Protein AF-A0A180FCS7-F1 (afdb_monomer)

pLDDT: mean 90.79, std 8.89, range [53.56, 98.0]

Radius of gyration: 24.2 Å; Cα contacts (8 Å, |Δi|>4): 153; chains: 1; bounding box: 60×33×60 Å

Foldseek 3Di:
DDDDPCVLPNPQQVVQCVQQLDLDLVSSCPGPPCHNVSSVPPVNVSNVVSVVVCVVVVDDGPVVVVVVVVVLLVVLLVLLQVCLVVLHALVVSCVVSVHDSVRSLVSLVVCLVVLDAGDNPSNCVVPHDPVLLVVLLVCVVPDPDLDLVVSCVVCVVPDPSSSNSVSSSNNSSVVSD

Secondary structure (DSSP, 8-state):
----HHHHS-HHHHHHHHHH---SHHHHHTSTT--HHHHHHHHHHHHHHHHHHHHHTT---HHHHHHHHHHHHHHHHHHHHHHHHTT--HHHHHHHHT--HHHHHHHHHHHHHTT-----HHHHHHHS-HHHHHHHHHHHHH-S---HHHHHHHHTTTS-HHHHHHHHHHHHHHH--

Mean predicted aligned error: 10.34 Å

Nearest PDB structures (foldseek):
  3iuo-assembly1_B  TM=9.905E-01  e=8.044E-10  Porphyromonas gingivalis
  2dgz-assembly1_A  TM=9.169E-01  e=3.753E-01  Homo sapiens
  2rrd-assembly1_A  TM=8.715E-01  e=8.977E-01  Homo sapiens
  7a6y-assembly2_B-2  TM=1.682E-01  e=5.136E+00  Homo sapiens

Structure (mmCIF, N/CA/C/O backbone):
data_AF-A0A180FCS7-F1
#
_entry.id   AF-A0A180FCS7-F1
#
loop_
_atom_site.group_PDB
_atom_site.id
_atom_site.type_symbol
_atom_site.label_atom_id
_atom_site.label_alt_id
_atom_site.label_comp_id
_atom_site.label_asym_id
_atom_site.label_entity_id
_atom_site.label_seq_id
_atom_site.pdbx_PDB_ins_code
_atom_site.Cartn_x
_atom_site.Cartn_y
_atom_site.Cartn_z
_atom_site.occupancy
_atom_site.B_iso_or_equiv
_atom_site.auth_seq_id
_atom_site.auth_comp_id
_atom_site.auth_asym_id
_atom_site.auth_atom_id
_atom_site.pdbx_PDB_model_num
ATOM 1 N N . MET A 1 1 ? 35.013 3.758 -36.885 1.00 53.72 1 MET A N 1
ATOM 2 C CA . MET A 1 1 ? 35.442 3.981 -35.484 1.00 53.72 1 MET A CA 1
ATOM 3 C C . MET A 1 1 ? 36.254 2.767 -35.059 1.00 53.72 1 MET A C 1
ATOM 5 O O . MET A 1 1 ? 35.828 1.673 -35.385 1.00 53.72 1 MET A O 1
ATOM 9 N N . ASN A 1 2 ? 37.415 2.950 -34.420 1.00 62.34 2 ASN A N 1
ATOM 10 C CA . ASN A 1 2 ? 38.382 1.878 -34.131 1.00 62.34 2 ASN A CA 1
ATOM 11 C C . ASN A 1 2 ? 38.640 1.788 -32.612 1.00 62.34 2 ASN A C 1
ATOM 13 O O . ASN A 1 2 ? 39.754 2.008 -32.144 1.00 62.34 2 ASN A O 1
ATOM 17 N N . VAL A 1 3 ? 37.572 1.594 -31.833 1.00 64.62 3 VAL A N 1
ATOM 18 C CA . VAL A 1 3 ? 37.633 1.493 -30.366 1.00 64.62 3 VAL A CA 1
ATOM 19 C C . VAL A 1 3 ? 37.412 0.027 -29.988 1.00 64.62 3 VAL A C 1
ATOM 21 O O . VAL A 1 3 ? 36.467 -0.567 -30.509 1.00 64.62 3 VAL A O 1
ATOM 24 N N . PRO A 1 4 ? 38.249 -0.574 -29.123 1.00 74.44 4 PRO A N 1
ATOM 25 C CA . PRO A 1 4 ? 38.072 -1.965 -28.727 1.00 74.44 4 PRO A CA 1
ATOM 26 C C . PRO A 1 4 ? 36.684 -2.220 -28.105 1.00 74.44 4 PRO A C 1
ATOM 28 O O . PRO A 1 4 ? 36.244 -1.408 -27.288 1.00 74.44 4 PRO A O 1
ATOM 31 N N . PRO A 1 5 ? 36.003 -3.336 -28.432 1.00 71.81 5 PRO A N 1
ATOM 32 C CA . PRO A 1 5 ? 34.633 -3.609 -27.979 1.00 71.81 5 PRO A CA 1
ATOM 33 C C . PRO A 1 5 ? 34.429 -3.517 -26.459 1.00 71.81 5 PRO A C 1
ATOM 35 O O . PRO A 1 5 ? 33.460 -2.910 -26.008 1.00 71.81 5 PRO A O 1
ATOM 38 N N . PHE A 1 6 ? 35.389 -4.0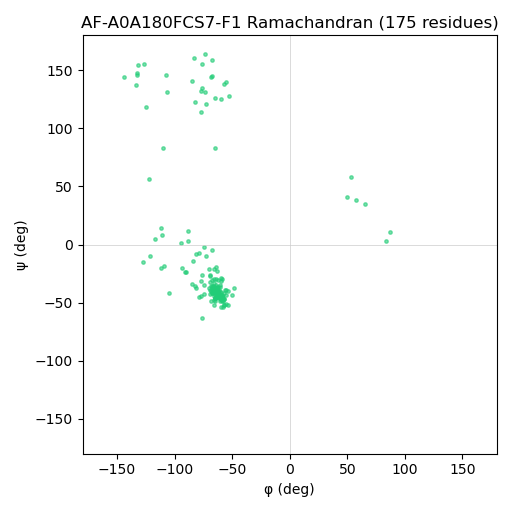07 -25.667 1.00 72.81 6 PHE A N 1
ATOM 39 C CA . PHE A 1 6 ? 35.335 -3.984 -24.197 1.00 72.81 6 PHE A CA 1
ATOM 40 C C . PHE A 1 6 ? 35.332 -2.566 -23.590 1.00 72.81 6 PHE A C 1
ATOM 42 O O . PHE A 1 6 ? 34.958 -2.370 -22.434 1.00 72.81 6 PHE A O 1
ATOM 49 N N . VAL A 1 7 ? 35.769 -1.554 -24.350 1.00 76.75 7 VAL A N 1
ATOM 50 C CA . VAL A 1 7 ? 35.746 -0.144 -23.922 1.00 76.75 7 VAL A CA 1
ATOM 51 C C . VAL A 1 7 ? 34.324 0.420 -24.008 1.00 76.75 7 VAL A C 1
ATOM 53 O O . VAL A 1 7 ? 33.971 1.348 -23.272 1.00 76.75 7 VAL A O 1
ATOM 56 N N . ILE A 1 8 ? 33.491 -0.147 -24.886 1.00 83.12 8 ILE A N 1
ATOM 57 C CA . ILE A 1 8 ? 32.097 0.253 -25.075 1.00 83.12 8 ILE A CA 1
ATOM 58 C C . ILE A 1 8 ? 31.269 -0.294 -23.908 1.00 83.12 8 ILE A C 1
ATOM 60 O O . ILE A 1 8 ? 30.816 0.488 -23.067 1.00 83.12 8 ILE A O 1
ATOM 64 N N . PHE A 1 9 ? 31.187 -1.618 -23.775 1.00 87.25 9 PHE A N 1
ATOM 65 C CA . PHE A 1 9 ? 30.576 -2.304 -22.635 1.00 87.25 9 PHE A CA 1
ATOM 66 C C . PHE A 1 9 ? 31.498 -3.422 -22.152 1.00 87.25 9 PHE A C 1
ATOM 68 O O . PHE A 1 9 ? 32.089 -4.127 -22.964 1.00 87.25 9 PHE A O 1
ATOM 75 N N . GLN A 1 10 ? 31.642 -3.541 -20.832 1.00 89.56 10 GLN A N 1
ATOM 76 C CA . GLN A 1 10 ? 32.381 -4.646 -20.223 1.00 89.56 10 GLN A CA 1
ATOM 77 C C . GLN A 1 10 ? 31.470 -5.868 -20.098 1.00 89.56 10 GLN A C 1
ATOM 79 O O . GLN A 1 10 ? 30.247 -5.716 -20.079 1.00 89.56 10 GLN A O 1
ATOM 84 N N . ASP A 1 11 ? 32.064 -7.049 -19.952 1.00 90.12 11 ASP A N 1
ATOM 85 C CA . ASP A 1 11 ? 31.340 -8.321 -19.859 1.00 90.12 11 ASP A CA 1
ATOM 86 C C . ASP A 1 11 ? 30.201 -8.301 -18.821 1.00 90.12 11 ASP A C 1
ATOM 88 O O . ASP A 1 11 ? 29.091 -8.668 -19.198 1.00 90.12 11 ASP A O 1
ATOM 92 N N . PRO A 1 12 ? 30.359 -7.736 -17.600 1.00 92.12 12 PRO A N 1
ATOM 93 C CA . PRO A 1 12 ? 29.248 -7.661 -16.646 1.00 92.12 12 PRO A CA 1
ATOM 94 C C . PRO A 1 12 ? 28.044 -6.857 -17.157 1.00 92.12 12 PRO A C 1
ATOM 96 O O . PRO A 1 12 ? 26.898 -7.189 -16.864 1.00 92.12 12 PRO A O 1
ATOM 99 N N . SER A 1 13 ? 28.278 -5.797 -17.940 1.00 93.25 13 SER A N 1
ATOM 100 C CA . SER A 1 13 ? 27.196 -5.021 -18.554 1.00 93.25 13 SER A CA 1
ATOM 101 C C . SER A 1 13 ? 26.491 -5.829 -19.644 1.00 93.25 13 SER A C 1
ATOM 103 O O . SER A 1 13 ? 25.272 -5.751 -19.762 1.00 93.25 13 SER A O 1
ATOM 105 N N . LEU A 1 14 ? 27.241 -6.598 -20.439 1.00 92.94 14 LEU A N 1
ATOM 106 C CA . LEU A 1 14 ? 26.690 -7.434 -21.508 1.00 92.94 14 LEU A CA 1
ATOM 107 C C . LEU A 1 14 ? 25.891 -8.617 -20.945 1.00 92.94 14 LEU A C 1
ATOM 109 O O . LEU A 1 14 ? 24.788 -8.878 -21.418 1.00 92.94 14 LEU A O 1
ATOM 113 N N . GLU A 1 15 ? 26.397 -9.278 -19.904 1.00 93.75 15 GLU A N 1
ATOM 114 C CA . GLU A 1 15 ? 25.687 -10.335 -19.173 1.00 93.75 15 GLU A CA 1
ATOM 115 C C . GLU A 1 15 ? 24.383 -9.810 -18.557 1.00 93.75 15 GLU A C 1
ATOM 117 O O . GLU A 1 15 ? 23.322 -10.422 -18.709 1.00 93.75 15 GLU A O 1
ATOM 122 N N . ALA A 1 16 ? 24.426 -8.628 -17.934 1.00 93.94 16 ALA A N 1
ATOM 123 C CA . ALA A 1 16 ? 23.235 -7.983 -17.393 1.00 93.94 16 ALA A CA 1
ATOM 124 C C . ALA A 1 16 ? 22.215 -7.626 -18.491 1.00 93.94 16 ALA A C 1
ATOM 126 O O . ALA A 1 16 ? 21.023 -7.878 -18.317 1.00 93.94 16 ALA A O 1
ATOM 127 N N . MET A 1 17 ? 22.651 -7.108 -19.648 1.00 95.12 17 MET A N 1
ATOM 128 C CA . MET A 1 17 ? 21.763 -6.865 -20.798 1.00 95.12 17 MET A CA 1
ATOM 129 C C . MET A 1 17 ? 21.128 -8.155 -21.324 1.00 95.12 17 MET A C 1
ATOM 131 O O . MET A 1 17 ? 19.950 -8.146 -21.672 1.00 95.12 17 MET A O 1
ATOM 135 N N . ALA A 1 18 ? 21.882 -9.256 -21.351 1.00 93.69 18 ALA A N 1
ATOM 136 C CA . ALA A 1 18 ? 21.399 -10.568 -21.780 1.00 93.69 18 ALA A CA 1
ATOM 137 C C . ALA A 1 18 ? 20.451 -11.239 -20.771 1.00 93.69 18 ALA A C 1
ATOM 139 O O . ALA A 1 18 ? 19.835 -12.245 -21.103 1.00 93.69 18 ALA A O 1
ATOM 140 N N . THR A 1 19 ? 20.332 -10.690 -19.560 1.00 92.56 19 THR A N 1
ATOM 141 C CA . THR A 1 19 ? 19.445 -11.198 -18.502 1.00 92.56 19 THR A CA 1
ATOM 142 C C . THR A 1 19 ? 18.196 -10.329 -18.343 1.00 92.56 19 THR A C 1
ATOM 144 O O . THR A 1 19 ? 17.091 -10.834 -18.167 1.00 92.56 19 THR A O 1
ATOM 147 N N . ILE A 1 20 ? 18.367 -9.005 -18.390 1.00 93.44 20 ILE A N 1
ATOM 148 C CA . ILE A 1 20 ? 17.309 -8.018 -18.116 1.00 93.44 20 ILE A CA 1
ATOM 149 C C . ILE A 1 20 ? 16.566 -7.623 -19.403 1.00 93.44 20 ILE A C 1
ATOM 151 O O . ILE A 1 20 ? 15.410 -7.207 -19.347 1.00 93.44 20 ILE A O 1
ATOM 155 N N . TYR A 1 21 ? 17.209 -7.780 -20.565 1.00 95.94 21 TYR A N 1
ATOM 156 C CA . TYR A 1 21 ? 16.678 -7.442 -21.888 1.00 95.94 21 TYR A CA 1
ATOM 157 C C . TYR A 1 21 ? 16.149 -5.994 -22.007 1.00 95.94 21 TYR A C 1
ATOM 159 O O . TYR A 1 21 ? 14.981 -5.791 -22.354 1.00 95.94 21 TYR A O 1
ATOM 167 N N . PRO A 1 22 ? 16.975 -4.961 -21.747 1.00 95.38 22 PRO A N 1
ATOM 168 C CA . PRO A 1 22 ? 16.547 -3.568 -21.866 1.00 95.38 22 PRO A CA 1
ATOM 169 C C . PRO A 1 22 ? 16.210 -3.202 -23.322 1.00 95.38 22 PRO A C 1
ATOM 171 O O . PRO A 1 22 ? 17.051 -3.347 -24.212 1.00 95.38 22 PRO A O 1
ATOM 174 N N . ILE A 1 23 ? 15.005 -2.674 -23.570 1.00 95.88 23 ILE A N 1
ATOM 175 C CA . ILE A 1 23 ? 14.559 -2.221 -24.907 1.00 95.88 23 ILE A CA 1
ATOM 176 C C . ILE A 1 23 ? 14.262 -0.720 -24.973 1.00 95.88 23 ILE A C 1
ATOM 178 O O . ILE A 1 23 ? 13.797 -0.219 -26.000 1.00 95.88 23 ILE A O 1
ATOM 182 N N . THR A 1 24 ? 14.524 0.014 -23.895 1.00 93.12 24 THR A N 1
ATOM 183 C CA . THR A 1 24 ? 14.406 1.472 -23.863 1.00 93.12 24 THR A CA 1
ATOM 184 C C . THR A 1 24 ? 15.703 2.112 -23.363 1.00 93.12 24 THR A C 1
ATOM 186 O O . THR A 1 24 ? 16.482 1.470 -22.653 1.00 93.12 24 THR A O 1
ATOM 189 N N . PRO A 1 25 ? 15.979 3.381 -23.724 1.00 91.06 25 PRO A N 1
ATOM 190 C CA . PRO A 1 25 ? 17.159 4.092 -23.231 1.00 91.06 25 PRO A CA 1
ATOM 191 C C . PRO A 1 25 ? 17.222 4.207 -21.705 1.00 91.06 25 PRO A C 1
ATOM 193 O O . PRO A 1 25 ? 18.319 4.255 -21.151 1.00 91.06 25 PRO A O 1
ATOM 196 N N . ASP A 1 26 ? 16.072 4.252 -21.036 1.00 90.19 26 ASP A N 1
ATOM 197 C CA . ASP A 1 26 ? 15.991 4.352 -19.578 1.00 90.19 26 ASP A CA 1
ATOM 198 C C . ASP A 1 26 ? 16.279 2.999 -18.918 1.00 90.19 26 ASP A C 1
ATOM 200 O O . ASP A 1 26 ? 17.106 2.927 -18.011 1.00 90.19 26 ASP A O 1
ATOM 204 N N . GLU A 1 27 ? 15.706 1.904 -19.435 1.00 93.06 27 GLU A N 1
ATOM 205 C CA . GLU A 1 27 ? 16.054 0.540 -19.002 1.00 93.06 27 GLU A CA 1
ATOM 206 C C . GLU A 1 27 ? 17.551 0.262 -19.182 1.00 93.06 27 GLU A C 1
ATOM 208 O O . GLU A 1 27 ? 18.199 -0.297 -18.299 1.00 93.06 27 GLU A O 1
ATOM 213 N N . LEU A 1 28 ? 18.125 0.695 -20.309 1.00 94.00 28 LEU A N 1
ATOM 214 C CA . LEU A 1 28 ? 19.539 0.488 -20.600 1.00 94.00 28 LEU A CA 1
ATOM 215 C C . LEU A 1 28 ? 20.454 1.254 -19.630 1.00 94.00 28 LEU A C 1
ATOM 217 O O . LEU A 1 28 ? 21.530 0.764 -19.301 1.00 94.00 28 LEU A O 1
ATOM 221 N N . GLN A 1 29 ? 20.042 2.433 -19.156 1.00 93.06 29 GLN A N 1
ATOM 222 C CA . GLN A 1 29 ? 20.791 3.209 -18.157 1.00 93.06 29 GLN A CA 1
ATOM 223 C C . GLN A 1 29 ? 20.781 2.572 -16.762 1.00 93.06 29 GLN A C 1
ATOM 225 O O . GLN A 1 29 ? 21.678 2.843 -15.966 1.00 93.06 29 GLN A O 1
ATOM 230 N N . ASN A 1 30 ? 19.808 1.705 -16.475 1.00 90.38 30 ASN A N 1
ATOM 231 C CA . ASN A 1 30 ? 19.757 0.955 -15.220 1.00 90.38 30 ASN A CA 1
ATOM 232 C C . ASN A 1 30 ? 20.719 -0.248 -15.208 1.00 90.38 30 ASN A C 1
ATOM 234 O O . ASN A 1 30 ? 20.904 -0.875 -14.166 1.00 90.38 30 ASN A O 1
ATOM 238 N N . ILE A 1 31 ? 21.356 -0.573 -16.341 1.00 94.25 31 ILE A N 1
ATOM 239 C CA . ILE A 1 31 ? 22.352 -1.644 -16.418 1.00 94.25 31 ILE A CA 1
ATOM 240 C C . ILE A 1 31 ? 23.667 -1.200 -15.749 1.00 94.25 31 ILE A C 1
ATOM 242 O O . ILE A 1 31 ? 24.210 -0.139 -16.087 1.00 94.25 31 ILE A O 1
ATOM 246 N N . PRO A 1 32 ? 24.261 -2.024 -14.861 1.00 90.88 32 PRO A N 1
ATOM 247 C CA . PRO A 1 32 ? 25.552 -1.727 -14.248 1.00 90.88 32 PRO A CA 1
ATOM 248 C C . PRO A 1 32 ? 26.636 -1.410 -15.287 1.00 90.88 32 PRO A C 1
ATOM 250 O O . PRO A 1 32 ? 26.864 -2.166 -16.232 1.00 90.88 32 PRO A O 1
ATOM 253 N N . GLY A 1 33 ? 27.325 -0.278 -15.118 1.00 88.31 33 GLY A N 1
ATOM 254 C CA . GLY A 1 33 ? 28.383 0.168 -16.036 1.00 88.31 33 GLY A CA 1
ATOM 255 C C . GLY A 1 33 ? 27.894 0.931 -17.278 1.00 88.31 33 GLY A C 1
ATOM 256 O O . GLY A 1 33 ? 28.722 1.343 -18.104 1.00 88.31 33 GLY A O 1
ATOM 257 N N . VAL A 1 34 ? 26.583 1.181 -17.397 1.00 91.94 34 VAL A N 1
ATOM 258 C CA . VAL A 1 34 ? 25.967 1.906 -18.518 1.00 91.94 34 VAL A CA 1
ATOM 259 C C . VAL A 1 34 ? 25.452 3.275 -18.077 1.00 91.94 34 VAL A C 1
ATOM 261 O O . VAL A 1 34 ? 24.278 3.485 -17.813 1.00 91.94 34 VAL A O 1
ATOM 264 N N . GLY A 1 35 ? 26.348 4.262 -18.034 1.00 88.19 35 GLY A N 1
ATOM 265 C CA . GLY A 1 35 ? 25.944 5.652 -17.798 1.00 88.19 35 GLY A CA 1
ATOM 266 C C . GLY A 1 35 ? 25.248 6.294 -19.008 1.00 88.19 35 GLY A C 1
ATOM 267 O O . GLY A 1 35 ? 25.420 5.853 -20.150 1.00 88.19 35 GLY A O 1
ATOM 268 N N . ALA A 1 36 ? 24.561 7.419 -18.777 1.00 88.00 36 ALA A N 1
ATOM 269 C CA . ALA A 1 36 ? 23.819 8.184 -19.790 1.00 88.00 36 ALA A CA 1
ATOM 270 C C . ALA A 1 36 ? 24.617 8.473 -21.080 1.00 88.00 36 ALA A C 1
ATOM 272 O O . ALA A 1 36 ? 24.085 8.404 -22.188 1.00 88.00 36 ALA A O 1
ATOM 273 N N . GLY A 1 37 ? 25.923 8.748 -20.964 1.00 89.50 37 GLY A N 1
ATOM 274 C CA . GLY A 1 37 ? 26.790 8.985 -22.122 1.00 89.50 37 GLY A CA 1
ATOM 275 C C . GLY A 1 37 ? 26.961 7.758 -23.026 1.00 89.50 37 GLY A C 1
ATOM 276 O O . GLY A 1 37 ? 26.940 7.891 -24.250 1.00 89.50 37 GLY A O 1
ATOM 277 N N . LYS A 1 38 ? 27.095 6.559 -22.441 1.00 87.25 38 LYS A N 1
ATOM 278 C CA . LYS A 1 38 ? 27.201 5.298 -23.192 1.00 87.25 38 LYS A CA 1
ATOM 279 C C . LYS A 1 38 ? 25.852 4.890 -23.772 1.00 87.25 38 LYS A C 1
ATOM 281 O O . LYS A 1 38 ? 25.798 4.545 -24.950 1.00 87.25 38 LYS A O 1
ATOM 286 N N . ALA A 1 39 ? 24.777 5.016 -22.992 1.00 89.50 39 ALA A N 1
ATOM 287 C CA . ALA A 1 39 ? 23.417 4.756 -23.457 1.00 89.50 39 ALA A CA 1
ATOM 288 C C . ALA A 1 39 ? 23.063 5.625 -24.674 1.00 89.50 39 ALA A C 1
ATOM 290 O O . ALA A 1 39 ? 22.633 5.113 -25.701 1.00 89.50 39 ALA A O 1
ATOM 291 N N . LYS A 1 40 ? 23.361 6.929 -24.626 1.00 91.00 40 LYS A N 1
ATOM 292 C CA . LYS A 1 40 ? 23.107 7.839 -25.752 1.00 91.00 40 LYS A CA 1
ATOM 293 C C . LYS A 1 40 ? 23.967 7.540 -26.983 1.00 91.00 40 LYS A C 1
ATOM 295 O O . LYS A 1 40 ? 23.498 7.693 -28.106 1.00 91.00 40 LYS A O 1
ATOM 300 N N . ARG A 1 41 ? 25.241 7.181 -26.787 1.00 88.94 41 ARG A N 1
ATOM 301 C CA . ARG A 1 41 ? 26.210 7.035 -27.887 1.00 88.94 41 ARG A CA 1
ATOM 302 C C . ARG A 1 41 ? 26.170 5.666 -28.564 1.00 88.94 41 ARG A C 1
ATOM 304 O O . ARG A 1 41 ? 26.424 5.599 -29.760 1.00 88.94 41 ARG A O 1
ATOM 311 N N . TYR A 1 42 ? 25.882 4.610 -27.809 1.00 89.12 42 TYR A N 1
ATOM 312 C CA . TYR A 1 42 ? 25.962 3.222 -28.276 1.00 89.12 42 TYR A CA 1
ATOM 313 C C . TYR A 1 42 ? 24.673 2.431 -28.035 1.00 89.12 42 TYR A C 1
ATOM 315 O O . TYR A 1 42 ? 24.488 1.374 -28.624 1.00 89.12 42 TYR A O 1
ATOM 323 N N . GLY A 1 43 ? 23.766 2.924 -27.190 1.00 89.94 43 GLY A N 1
ATOM 324 C CA . GLY A 1 43 ? 22.623 2.146 -26.723 1.00 89.94 43 GLY A CA 1
ATOM 325 C C . GLY A 1 43 ? 21.582 1.818 -27.785 1.00 89.94 43 GLY A C 1
ATOM 326 O O . GLY A 1 43 ? 20.984 0.754 -27.708 1.00 89.94 43 GLY A O 1
ATOM 327 N N . ASN A 1 44 ? 21.390 2.668 -28.797 1.00 93.31 44 ASN A N 1
ATOM 328 C CA . ASN A 1 44 ? 20.343 2.461 -29.807 1.00 93.31 44 ASN A CA 1
ATOM 329 C C . ASN A 1 44 ? 20.505 1.146 -30.586 1.00 93.31 44 ASN A C 1
ATOM 331 O O . ASN A 1 44 ? 19.514 0.461 -30.829 1.00 93.31 44 ASN A O 1
ATOM 335 N N . GLU A 1 45 ? 21.733 0.780 -30.965 1.00 91.81 45 GLU A N 1
ATOM 336 C CA . GLU A 1 45 ? 21.995 -0.467 -31.700 1.00 91.81 45 GLU A CA 1
ATOM 337 C C . GLU A 1 45 ? 21.753 -1.697 -30.815 1.00 91.81 45 GLU A C 1
ATOM 339 O O . GLU A 1 45 ? 21.146 -2.669 -31.261 1.00 91.81 45 GLU A O 1
ATOM 344 N N . PHE A 1 46 ? 22.153 -1.625 -29.541 1.00 93.12 46 PHE A N 1
ATOM 345 C CA . PHE A 1 46 ? 21.918 -2.685 -28.558 1.00 93.12 46 PHE A CA 1
ATOM 346 C C . PHE A 1 46 ? 20.431 -2.852 -28.261 1.00 93.12 46 PHE A C 1
ATOM 348 O O . PHE A 1 46 ? 19.920 -3.961 -28.332 1.00 93.12 46 PHE A O 1
ATOM 355 N N . ILE A 1 47 ? 19.722 -1.753 -28.004 1.00 95.75 47 ILE A N 1
ATOM 356 C CA . ILE A 1 47 ? 18.274 -1.749 -27.782 1.00 95.75 47 ILE A CA 1
ATOM 357 C C . ILE A 1 47 ? 17.548 -2.368 -28.975 1.00 95.75 47 ILE A C 1
ATOM 359 O O . ILE A 1 47 ? 16.691 -3.223 -28.783 1.00 95.75 47 ILE A O 1
ATOM 363 N N . ALA A 1 48 ? 17.894 -1.976 -30.205 1.00 96.12 48 ALA A N 1
ATOM 364 C CA . ALA A 1 48 ? 17.265 -2.527 -31.401 1.00 96.12 48 ALA A CA 1
ATOM 365 C C . ALA A 1 48 ? 17.518 -4.038 -31.541 1.00 96.12 48 ALA A C 1
ATOM 367 O O . ALA A 1 48 ? 16.593 -4.786 -3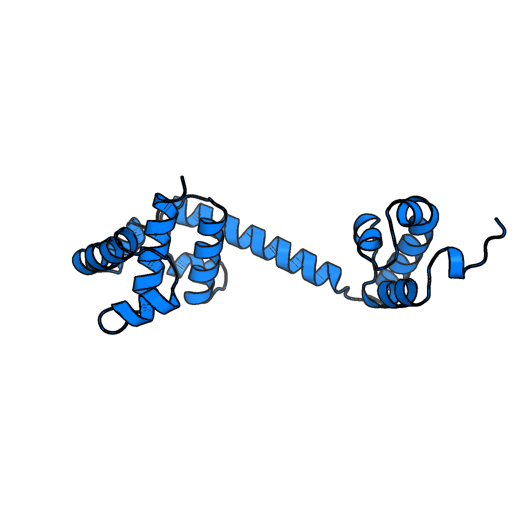1.855 1.00 96.12 48 ALA A O 1
ATOM 368 N N . LEU A 1 49 ? 18.749 -4.490 -31.278 1.00 95.94 49 LEU A N 1
ATOM 369 C CA . LEU A 1 49 ? 19.115 -5.906 -31.325 1.00 95.94 49 LEU A CA 1
ATOM 370 C C . LEU A 1 49 ? 18.386 -6.724 -30.252 1.00 95.94 49 LEU A C 1
ATOM 372 O O . LEU A 1 49 ? 17.802 -7.759 -30.563 1.00 95.94 49 LEU A O 1
ATOM 376 N N . ILE A 1 50 ? 18.404 -6.251 -29.006 1.00 96.25 50 ILE A N 1
ATOM 377 C CA . ILE A 1 50 ? 17.749 -6.900 -27.866 1.0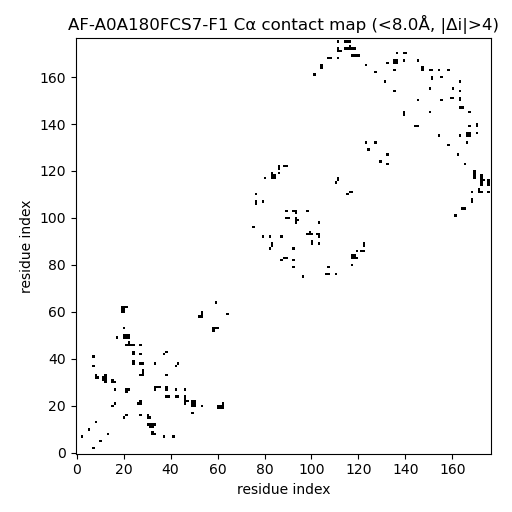0 96.25 50 ILE A CA 1
ATOM 378 C C . ILE A 1 50 ? 16.240 -6.952 -28.102 1.00 96.25 50 ILE A C 1
ATOM 380 O O . ILE A 1 50 ? 15.638 -8.009 -27.948 1.00 96.25 50 ILE A O 1
ATOM 384 N N . LYS A 1 51 ? 15.636 -5.845 -28.550 1.00 95.69 51 LYS A N 1
ATOM 385 C CA . LYS A 1 51 ? 14.208 -5.777 -28.873 1.00 95.69 51 LYS A CA 1
ATOM 386 C C . LYS A 1 51 ? 13.823 -6.790 -29.944 1.00 95.69 51 LYS A C 1
ATOM 388 O O . LYS A 1 51 ? 12.876 -7.541 -29.750 1.00 95.69 51 LYS A O 1
ATOM 393 N N . LYS A 1 52 ? 14.590 -6.853 -31.033 1.00 96.25 52 LYS A N 1
ATOM 394 C CA . LYS A 1 52 ? 14.381 -7.843 -32.091 1.00 96.25 52 LYS A CA 1
ATOM 395 C C . LYS A 1 52 ? 14.473 -9.272 -31.544 1.00 96.25 52 LYS A C 1
ATOM 397 O O . LYS A 1 52 ? 13.617 -10.090 -31.847 1.00 96.25 52 LYS A O 1
ATOM 402 N N . HIS A 1 53 ? 15.482 -9.563 -30.723 1.00 96.00 53 HIS A N 1
ATOM 403 C CA . HIS A 1 53 ? 15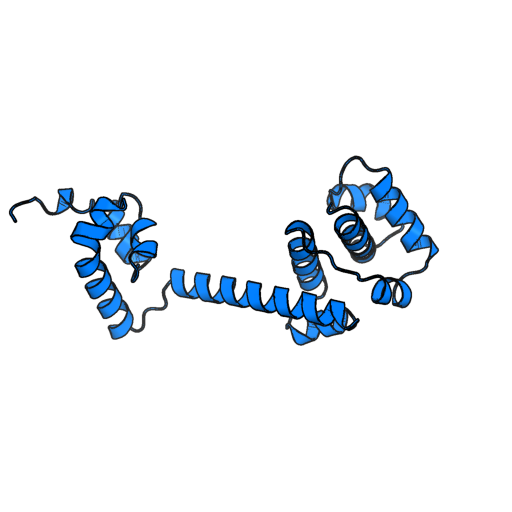.653 -10.886 -30.122 1.00 96.00 53 HIS A CA 1
ATOM 404 C C . HIS A 1 53 ? 14.472 -11.275 -29.221 1.00 96.00 53 HIS A C 1
ATOM 406 O O . HIS A 1 53 ? 13.986 -12.399 -29.313 1.00 96.00 53 HIS A O 1
ATOM 412 N N . VAL A 1 54 ? 13.986 -10.341 -28.401 1.00 93.62 54 VAL A N 1
ATOM 413 C CA . VAL A 1 54 ? 12.805 -10.528 -27.546 1.00 93.62 54 VAL A CA 1
ATOM 414 C C . VAL A 1 54 ? 11.562 -10.824 -28.382 1.00 93.62 54 VAL A C 1
ATOM 416 O O . VAL A 1 54 ? 10.848 -11.774 -28.077 1.00 93.62 54 VAL A O 1
ATOM 419 N N . GLU A 1 55 ? 11.322 -10.048 -29.443 1.00 91.38 55 GLU A N 1
ATOM 420 C CA . GLU A 1 55 ? 10.165 -10.217 -30.332 1.00 91.38 55 GLU A CA 1
ATOM 421 C C . GLU A 1 55 ? 10.210 -11.548 -31.099 1.00 91.38 55 GLU A C 1
ATOM 423 O O . GLU A 1 55 ? 9.215 -12.262 -31.144 1.00 91.38 55 GLU A O 1
ATOM 428 N N . GLU A 1 56 ? 11.360 -11.911 -31.674 1.00 95.12 56 GLU A N 1
ATOM 429 C CA . GLU A 1 56 ? 11.510 -13.134 -32.480 1.00 95.12 56 GLU A CA 1
ATOM 430 C C . GLU A 1 56 ? 11.417 -14.425 -31.660 1.00 95.12 56 GLU A C 1
ATOM 432 O O . GLU A 1 56 ? 11.079 -15.471 -32.210 1.00 95.12 56 GLU A O 1
ATOM 437 N N . ASN A 1 57 ? 11.743 -14.364 -30.368 1.00 93.69 57 ASN A N 1
ATOM 438 C CA . ASN A 1 57 ? 11.779 -15.529 -29.482 1.00 93.69 57 ASN A CA 1
ATOM 439 C C . ASN A 1 57 ? 10.666 -15.502 -28.425 1.00 93.69 57 ASN A C 1
ATOM 441 O O . ASN A 1 57 ? 10.688 -16.325 -27.515 1.00 93.69 57 ASN A O 1
ATOM 445 N N . GLU A 1 58 ? 9.728 -14.554 -28.530 1.00 88.31 58 GLU A N 1
ATOM 446 C CA . GLU A 1 58 ? 8.599 -14.381 -27.605 1.00 88.31 58 GLU A CA 1
ATOM 447 C C . GLU A 1 58 ? 9.036 -14.356 -26.124 1.00 88.31 58 GLU A C 1
ATOM 449 O O . GLU A 1 58 ? 8.398 -14.939 -25.248 1.00 88.31 58 GLU A O 1
ATOM 454 N N . ILE A 1 59 ? 10.159 -13.685 -25.839 1.00 90.44 59 ILE A N 1
ATOM 455 C CA . ILE A 1 59 ? 10.761 -13.660 -24.499 1.00 90.44 59 ILE A CA 1
ATOM 456 C C . ILE A 1 59 ? 9.915 -12.785 -23.574 1.00 90.44 59 ILE A C 1
ATOM 458 O O . ILE A 1 59 ? 9.769 -11.581 -23.795 1.00 90.44 59 ILE A O 1
ATOM 462 N N . GLU A 1 60 ? 9.419 -13.361 -22.482 1.00 88.62 60 GLU A N 1
ATOM 463 C CA . GLU A 1 60 ? 8.814 -12.585 -21.403 1.00 88.62 60 GLU A CA 1
ATOM 464 C C . GLU A 1 60 ? 9.909 -11.925 -20.554 1.00 88.62 60 GLU A C 1
ATOM 466 O O . GLU A 1 60 ? 10.711 -12.593 -19.899 1.00 88.62 60 GLU A O 1
ATOM 471 N N . ARG A 1 61 ? 9.974 -10.589 -20.590 1.00 91.75 61 ARG A N 1
ATOM 472 C CA . ARG A 1 61 ? 11.048 -9.841 -19.931 1.00 91.75 61 ARG A CA 1
ATOM 473 C C . ARG A 1 61 ? 10.737 -9.594 -18.450 1.00 91.75 61 ARG A C 1
ATOM 475 O O . ARG A 1 61 ? 9.616 -9.184 -18.132 1.00 91.75 61 ARG A O 1
ATOM 482 N N . PRO A 1 62 ? 11.734 -9.686 -17.549 1.00 85.06 62 PRO A N 1
ATOM 483 C CA . PRO A 1 62 ? 11.561 -9.322 -16.139 1.00 85.06 62 PRO A CA 1
ATOM 484 C C . PRO A 1 62 ? 11.036 -7.892 -15.944 1.00 85.06 62 PRO A C 1
ATOM 486 O O . PRO A 1 62 ? 10.168 -7.645 -15.106 1.00 85.06 62 PRO A O 1
ATOM 489 N N . GLU A 1 63 ? 11.513 -6.949 -16.762 1.00 81.56 63 GLU A N 1
ATOM 490 C CA . GLU A 1 63 ? 11.066 -5.555 -16.714 1.00 81.56 63 GLU A CA 1
ATOM 491 C C . GLU A 1 63 ? 9.596 -5.390 -17.128 1.00 81.56 63 GLU A C 1
ATOM 493 O O . GLU A 1 63 ? 8.888 -4.592 -16.517 1.00 81.56 63 GLU A O 1
ATOM 498 N N . ASP A 1 64 ? 9.095 -6.172 -18.092 1.00 81.19 64 ASP A N 1
ATOM 499 C CA . ASP A 1 64 ? 7.684 -6.117 -18.503 1.00 81.19 64 ASP A CA 1
ATOM 500 C C . ASP A 1 64 ? 6.758 -6.615 -17.394 1.00 81.19 64 ASP A C 1
ATOM 502 O O . ASP A 1 64 ? 5.729 -5.995 -17.111 1.00 81.19 64 ASP A O 1
ATOM 506 N N . LEU A 1 65 ? 7.143 -7.703 -16.724 1.00 75.31 65 LEU A N 1
ATOM 507 C CA . LEU A 1 65 ? 6.442 -8.221 -15.550 1.00 75.31 65 LEU A CA 1
ATOM 508 C C . LEU A 1 65 ? 6.417 -7.179 -14.423 1.00 75.31 65 LEU A C 1
ATOM 510 O O . LEU A 1 65 ? 5.370 -6.930 -13.815 1.00 75.31 65 LEU A O 1
ATOM 514 N N . ARG A 1 66 ? 7.541 -6.495 -14.185 1.00 72.31 66 ARG A N 1
ATOM 515 C CA . ARG A 1 66 ? 7.632 -5.427 -13.183 1.00 72.31 66 ARG A CA 1
ATOM 516 C C . ARG A 1 66 ? 6.757 -4.222 -13.539 1.00 72.31 66 ARG A C 1
ATOM 518 O O . ARG A 1 66 ? 6.022 -3.723 -12.695 1.00 72.31 66 ARG A O 1
ATOM 525 N N . VAL A 1 67 ? 6.782 -3.755 -14.786 1.00 65.81 67 VAL A N 1
ATOM 526 C CA . VAL A 1 67 ? 5.952 -2.619 -15.223 1.00 65.81 67 VAL A CA 1
ATOM 527 C C . VAL A 1 67 ? 4.465 -2.968 -15.154 1.00 65.81 67 VAL A C 1
ATOM 529 O O . VAL A 1 67 ? 3.674 -2.155 -14.676 1.00 65.81 67 VAL A O 1
ATOM 532 N N . ARG A 1 68 ? 4.069 -4.184 -15.556 1.00 66.25 68 ARG A N 1
ATOM 533 C CA . ARG A 1 68 ? 2.680 -4.663 -15.442 1.00 66.25 68 ARG A CA 1
ATOM 534 C C . ARG A 1 68 ? 2.214 -4.732 -13.989 1.00 66.25 68 ARG A C 1
ATOM 536 O O . ARG A 1 68 ? 1.115 -4.270 -13.692 1.00 66.25 68 ARG A O 1
ATOM 543 N N . THR A 1 69 ? 3.038 -5.260 -13.086 1.00 62.94 69 THR A N 1
ATOM 544 C CA . THR A 1 69 ? 2.705 -5.341 -11.653 1.00 62.94 69 THR A CA 1
ATOM 545 C C . THR A 1 69 ? 2.608 -3.959 -11.009 1.00 62.94 69 THR A C 1
ATOM 547 O O . THR A 1 69 ? 1.624 -3.692 -10.325 1.00 62.94 69 THR A O 1
ATOM 550 N N . VAL A 1 70 ? 3.538 -3.037 -11.287 1.00 63.31 70 VAL A N 1
ATOM 551 C CA . VAL A 1 70 ? 3.471 -1.652 -10.781 1.00 63.31 70 VAL A CA 1
ATOM 552 C C . VAL A 1 70 ? 2.250 -0.911 -11.336 1.00 63.31 70 VAL A C 1
ATOM 554 O O . VAL A 1 70 ? 1.510 -0.295 -10.571 1.00 63.31 70 VAL A O 1
ATOM 557 N N . ALA A 1 71 ? 1.979 -1.010 -12.642 1.00 61.31 71 ALA A N 1
ATOM 558 C CA . ALA A 1 71 ? 0.815 -0.372 -13.257 1.00 61.31 71 ALA A CA 1
ATOM 559 C C . ALA A 1 71 ? -0.512 -0.931 -12.717 1.00 61.31 71 ALA A C 1
ATOM 561 O O . ALA A 1 71 ? -1.462 -0.171 -12.515 1.00 61.31 71 ALA A O 1
ATOM 562 N N . ASN A 1 72 ? -0.584 -2.240 -12.456 1.00 70.44 72 ASN A N 1
ATOM 563 C CA . ASN A 1 72 ? -1.753 -2.854 -11.832 1.00 70.44 72 ASN A CA 1
ATOM 564 C C . ASN A 1 72 ? -1.917 -2.404 -10.375 1.00 70.44 72 ASN A C 1
ATOM 566 O O . ASN A 1 72 ? -3.026 -2.023 -10.010 1.00 70.44 72 ASN A O 1
ATOM 570 N N . LYS A 1 73 ? -0.837 -2.314 -9.585 1.00 73.81 73 LYS A N 1
ATOM 571 C CA . LYS A 1 73 ? -0.884 -1.758 -8.219 1.00 73.81 73 LYS A CA 1
ATOM 572 C C . LYS A 1 73 ? -1.398 -0.316 -8.199 1.00 73.81 73 LYS A C 1
ATOM 574 O O . LYS A 1 73 ? -2.278 0.016 -7.414 1.00 73.81 73 LYS A O 1
ATOM 579 N N . SER A 1 74 ? -0.934 0.540 -9.113 1.00 81.00 74 SER A N 1
ATOM 580 C CA . SER A 1 74 ? -1.435 1.920 -9.212 1.00 81.00 74 SER A CA 1
ATOM 581 C C . SER A 1 74 ? -2.923 1.990 -9.573 1.00 81.00 74 SER A C 1
ATOM 583 O O . SER A 1 74 ? -3.642 2.824 -9.026 1.00 81.00 74 SER A O 1
ATOM 585 N N . LYS A 1 75 ? -3.414 1.114 -10.462 1.00 87.12 75 LYS A N 1
ATOM 586 C CA . LYS A 1 75 ? -4.848 1.044 -10.799 1.00 87.12 75 LYS A CA 1
ATOM 587 C C . LYS A 1 75 ? -5.697 0.568 -9.623 1.00 87.12 75 LYS A C 1
ATOM 589 O O . LYS A 1 75 ? -6.765 1.134 -9.399 1.00 87.12 75 LYS A O 1
ATOM 594 N N . VAL A 1 76 ? -5.219 -0.431 -8.880 1.00 90.56 76 VAL A N 1
ATOM 595 C CA . VAL A 1 76 ? -5.883 -0.942 -7.673 1.00 90.56 76 VAL A CA 1
ATOM 596 C C . VAL A 1 76 ? -6.005 0.170 -6.631 1.00 90.56 76 VAL A C 1
ATOM 598 O O . VAL A 1 76 ? -7.114 0.456 -6.194 1.00 90.56 76 VAL A O 1
ATOM 601 N N . LYS A 1 77 ? -4.925 0.905 -6.335 1.00 92.62 77 LYS A N 1
ATOM 602 C CA . LYS A 1 77 ? -4.975 2.028 -5.383 1.00 92.62 77 LYS A CA 1
ATOM 603 C C . LYS A 1 77 ? -5.974 3.114 -5.780 1.00 92.62 77 LYS A C 1
ATOM 605 O O . LYS A 1 77 ? -6.758 3.565 -4.951 1.00 92.62 77 LYS A O 1
ATOM 610 N N . VAL A 1 78 ? -6.002 3.501 -7.058 1.00 94.50 78 VAL A N 1
ATOM 611 C CA . VAL A 1 78 ? -6.986 4.477 -7.564 1.00 94.50 78 VAL A CA 1
ATOM 612 C C . VAL A 1 78 ? -8.421 3.947 -7.435 1.00 94.50 78 VAL A C 1
ATOM 614 O O . VAL A 1 78 ? -9.311 4.700 -7.043 1.00 94.50 78 VAL A O 1
ATOM 617 N N . SER A 1 79 ? -8.650 2.662 -7.731 1.00 94.56 79 SER A N 1
ATOM 618 C CA . SER A 1 79 ? -9.950 1.991 -7.561 1.00 94.56 79 SER A CA 1
ATOM 619 C C . SER A 1 79 ? -10.408 2.001 -6.098 1.00 94.56 79 SER A C 1
ATOM 621 O O . SER A 1 79 ? -11.560 2.344 -5.826 1.00 94.56 79 SER A O 1
ATOM 623 N N . ILE A 1 80 ? -9.505 1.692 -5.161 1.00 97.56 80 ILE A N 1
ATOM 624 C CA . ILE A 1 80 ? -9.767 1.711 -3.714 1.00 97.56 80 ILE A CA 1
ATOM 625 C C . ILE A 1 80 ? -10.186 3.116 -3.266 1.00 97.56 80 ILE A C 1
ATOM 627 O O . ILE A 1 80 ? -11.275 3.269 -2.716 1.00 97.56 80 ILE A O 1
ATOM 631 N N . ILE A 1 81 ? -9.393 4.151 -3.580 1.00 96.81 81 ILE A N 1
ATOM 632 C CA . ILE A 1 81 ? -9.683 5.548 -3.196 1.00 96.81 81 ILE A CA 1
ATOM 633 C C . ILE A 1 81 ? -11.072 5.974 -3.691 1.00 96.81 81 ILE A C 1
ATOM 635 O O . ILE A 1 81 ? -11.907 6.426 -2.913 1.00 96.81 81 ILE A O 1
ATOM 639 N N . GLN A 1 82 ? -11.362 5.759 -4.979 1.00 96.81 82 GLN A N 1
ATOM 640 C CA . GLN A 1 82 ? -12.641 6.159 -5.580 1.00 96.81 82 GLN A CA 1
ATOM 641 C C . GLN A 1 82 ? -13.855 5.453 -4.964 1.00 96.81 82 GLN A C 1
ATOM 643 O O . GLN A 1 82 ? -14.960 5.999 -4.983 1.00 96.81 82 GLN A O 1
ATOM 648 N N . ARG A 1 83 ? -13.688 4.219 -4.483 1.00 97.81 83 ARG A N 1
ATOM 649 C CA . ARG A 1 83 ? -14.762 3.443 -3.853 1.00 97.81 83 ARG A CA 1
ATOM 650 C C . ARG A 1 83 ? -14.968 3.839 -2.398 1.00 97.81 83 ARG A C 1
ATOM 652 O O . ARG A 1 83 ? -16.120 3.965 -1.987 1.00 97.81 83 ARG A O 1
ATOM 659 N N . ILE A 1 84 ? -13.888 4.132 -1.674 1.00 98.00 84 ILE A N 1
ATOM 660 C CA . ILE A 1 84 ? -13.963 4.714 -0.331 1.00 98.00 84 ILE A CA 1
ATOM 661 C C . ILE A 1 84 ? -14.687 6.067 -0.377 1.00 98.00 84 ILE A C 1
ATOM 663 O O . ILE A 1 84 ? -15.608 6.285 0.405 1.00 98.00 84 ILE A O 1
ATOM 667 N N . ASP A 1 85 ? -14.383 6.930 -1.354 1.00 96.69 85 ASP A N 1
ATOM 668 C CA . ASP A 1 85 ? -15.080 8.217 -1.540 1.00 96.69 85 ASP A CA 1
ATOM 669 C C . ASP A 1 85 ? -16.589 8.055 -1.796 1.00 96.69 85 ASP A C 1
ATOM 671 O O . ASP A 1 85 ? -17.399 8.924 -1.463 1.00 96.69 85 ASP A O 1
ATOM 675 N N . ARG A 1 86 ? -16.986 6.923 -2.388 1.00 97.69 86 ARG A N 1
ATOM 676 C CA . ARG A 1 86 ? -18.388 6.543 -2.624 1.00 97.69 86 ARG A CA 1
ATOM 677 C C . ARG A 1 86 ? -19.013 5.785 -1.455 1.00 97.69 86 ARG A C 1
ATOM 679 O O . ARG A 1 86 ? -20.173 5.397 -1.568 1.00 97.69 86 ARG A O 1
ATOM 686 N N . LYS A 1 87 ? -18.275 5.606 -0.358 1.00 97.69 87 LYS A N 1
ATOM 687 C CA . LYS A 1 87 ? -18.692 4.887 0.850 1.00 97.69 87 LYS A CA 1
ATOM 688 C C . LYS A 1 87 ? -19.102 3.436 0.586 1.00 97.69 87 LYS A C 1
ATOM 690 O O . LYS A 1 87 ? -20.084 2.950 1.137 1.00 97.69 87 LYS A O 1
ATOM 695 N N . VAL A 1 88 ? -18.384 2.767 -0.313 1.00 97.62 88 VAL A N 1
ATOM 696 C CA . VAL A 1 88 ? -18.563 1.333 -0.584 1.00 97.62 88 VAL A CA 1
ATOM 697 C C . VAL A 1 88 ? -17.924 0.532 0.553 1.00 97.62 88 VAL A C 1
ATOM 699 O O . VAL A 1 88 ? -16.800 0.841 0.930 1.00 97.62 88 VAL A O 1
ATOM 702 N N . ALA A 1 89 ? -18.606 -0.492 1.074 1.00 97.62 89 ALA A N 1
ATOM 703 C CA . ALA A 1 89 ? -18.082 -1.345 2.148 1.00 97.62 89 ALA A CA 1
ATOM 704 C C . ALA A 1 89 ? -16.718 -1.955 1.779 1.00 97.62 89 ALA A C 1
ATOM 706 O O . ALA A 1 89 ? -16.505 -2.353 0.628 1.00 97.62 89 ALA A O 1
ATOM 707 N N . LEU A 1 90 ? -15.789 -2.022 2.737 1.00 97.69 90 LEU A N 1
ATOM 708 C CA . LEU A 1 90 ? -14.405 -2.410 2.452 1.00 97.69 90 LEU A CA 1
ATOM 709 C C . LEU A 1 90 ? -14.309 -3.854 1.938 1.00 97.69 90 LEU A C 1
ATOM 711 O O . LEU A 1 90 ? -13.540 -4.118 1.018 1.00 97.69 90 LEU A O 1
ATOM 715 N N . GLU A 1 91 ? -15.151 -4.771 2.408 1.00 96.25 91 GLU A N 1
ATOM 716 C CA . GLU A 1 91 ? -15.204 -6.153 1.918 1.00 96.25 91 GLU A CA 1
ATOM 717 C C . GLU A 1 91 ? -15.616 -6.222 0.440 1.00 96.25 91 GLU A C 1
ATOM 719 O O . GLU A 1 91 ? -15.074 -7.017 -0.330 1.00 96.25 91 GLU A O 1
ATOM 724 N N . GLU A 1 92 ? -16.530 -5.351 -0.005 1.00 96.81 92 GLU A N 1
ATOM 725 C CA . GLU A 1 92 ? -16.901 -5.253 -1.422 1.00 96.81 92 GLU A CA 1
ATOM 726 C C . GLU A 1 92 ? -15.742 -4.687 -2.260 1.00 96.81 92 GLU A C 1
ATOM 728 O O . GLU A 1 92 ? -15.519 -5.112 -3.404 1.00 96.81 92 GLU A O 1
ATOM 733 N N . ILE A 1 93 ? -14.974 -3.744 -1.700 1.00 96.94 93 ILE A N 1
ATOM 734 C CA . ILE A 1 93 ? -13.764 -3.219 -2.342 1.00 96.94 93 ILE A CA 1
ATOM 735 C C . ILE A 1 93 ? -12.721 -4.332 -2.492 1.00 96.94 93 ILE A C 1
ATOM 737 O O . ILE A 1 93 ? -12.168 -4.466 -3.587 1.00 96.94 93 ILE A O 1
ATOM 741 N N . ALA A 1 94 ? -12.487 -5.140 -1.455 1.00 94.19 94 ALA A N 1
ATOM 742 C CA . ALA A 1 94 ? -11.566 -6.277 -1.498 1.00 94.19 94 ALA A CA 1
ATOM 743 C C . ALA A 1 94 ? -11.978 -7.258 -2.607 1.00 94.19 94 ALA A C 1
ATOM 745 O O . ALA A 1 94 ? -11.224 -7.488 -3.558 1.00 94.19 94 ALA A O 1
ATOM 746 N N . LEU A 1 95 ? -13.238 -7.705 -2.579 1.00 92.75 95 LEU A N 1
ATOM 747 C CA . LEU A 1 95 ? -13.792 -8.651 -3.548 1.00 92.75 95 LEU A CA 1
ATOM 748 C C . LEU A 1 95 ? -13.705 -8.138 -4.992 1.00 92.75 95 LEU A C 1
ATOM 750 O O . LEU A 1 95 ? -13.310 -8.875 -5.894 1.00 92.75 95 LEU A O 1
ATOM 754 N N . THR A 1 96 ? -14.029 -6.865 -5.232 1.00 90.31 96 THR A N 1
ATOM 755 C CA . THR A 1 96 ? -14.002 -6.302 -6.593 1.00 90.31 96 THR A CA 1
ATOM 756 C C . THR A 1 96 ? -12.585 -6.173 -7.154 1.00 90.31 96 THR A C 1
ATOM 758 O O . THR A 1 96 ? -12.401 -6.191 -8.373 1.00 90.31 96 THR A O 1
ATOM 761 N N . ASN A 1 97 ? -11.583 -6.026 -6.287 1.00 87.50 97 ASN A N 1
ATOM 762 C CA . ASN A 1 97 ? -10.182 -5.967 -6.695 1.00 87.50 97 ASN A CA 1
ATOM 763 C C . ASN A 1 97 ? -9.485 -7.340 -6.617 1.00 87.50 97 ASN A C 1
ATOM 765 O O . ASN A 1 97 ? -8.315 -7.425 -6.980 1.00 87.50 97 ASN A O 1
ATOM 769 N N . GLY A 1 98 ? -10.200 -8.403 -6.222 1.00 89.44 98 GLY A N 1
ATOM 770 C CA . GLY A 1 98 ? -9.653 -9.755 -6.089 1.00 89.44 98 GLY A CA 1
ATOM 771 C C . GLY A 1 98 ? -8.600 -9.869 -4.987 1.00 89.44 98 GLY A C 1
ATOM 772 O O . GLY A 1 98 ? -7.622 -10.584 -5.179 1.00 89.44 98 GLY A O 1
ATOM 773 N N . LEU A 1 99 ? -8.784 -9.118 -3.900 1.00 91.69 99 LEU A N 1
ATOM 774 C CA . LEU A 1 99 ? -7.900 -9.075 -2.739 1.00 91.69 99 LEU A CA 1
ATOM 775 C C . LEU A 1 99 ? -8.550 -9.792 -1.557 1.00 91.69 99 LEU A C 1
ATOM 777 O O . LEU A 1 99 ? -9.767 -9.695 -1.368 1.00 91.69 99 LEU A O 1
ATOM 781 N N . GLU A 1 100 ? -7.732 -10.436 -0.733 1.00 94.75 100 GLU A N 1
ATOM 782 C CA . GLU A 1 100 ? -8.113 -10.770 0.639 1.00 94.75 100 GLU A CA 1
ATOM 783 C C . GLU A 1 100 ? -8.258 -9.485 1.475 1.00 94.75 100 GLU A C 1
ATOM 785 O O . GLU A 1 100 ? -7.708 -8.431 1.140 1.00 94.75 100 GLU A O 1
ATOM 790 N N . PHE A 1 101 ? -9.004 -9.543 2.581 1.00 95.19 101 PHE A N 1
ATOM 791 C CA . PHE A 1 101 ? -9.258 -8.347 3.394 1.00 95.19 101 PHE A CA 1
ATOM 792 C C . PHE A 1 101 ? -7.966 -7.751 3.974 1.00 95.19 101 PHE A C 1
ATOM 794 O O . PHE A 1 101 ? -7.764 -6.540 3.925 1.00 95.19 101 PHE A O 1
ATOM 801 N N . THR A 1 102 ? -7.037 -8.598 4.418 1.00 93.75 102 THR A N 1
ATOM 802 C CA . THR A 1 102 ? -5.714 -8.180 4.903 1.00 93.75 102 THR A CA 1
ATOM 803 C C . THR A 1 102 ? -4.872 -7.507 3.816 1.00 93.75 102 THR A C 1
ATOM 805 O O . THR A 1 102 ? -4.230 -6.495 4.090 1.00 93.75 102 THR A O 1
ATOM 808 N N . GLU A 1 103 ? -4.933 -7.995 2.573 1.00 94.06 103 GLU A N 1
ATOM 809 C CA . GLU A 1 103 ? -4.264 -7.373 1.420 1.00 94.06 103 GLU A CA 1
ATOM 810 C C . GLU A 1 103 ? -4.889 -6.014 1.069 1.00 94.06 103 GLU A C 1
ATOM 812 O O . GLU A 1 103 ? -4.187 -5.078 0.682 1.00 94.06 103 GLU A O 1
ATOM 817 N N . LEU A 1 104 ? -6.211 -5.871 1.221 1.00 97.19 104 LEU A N 1
ATOM 818 C CA . LEU A 1 104 ? -6.866 -4.572 1.089 1.00 97.19 104 LEU A CA 1
ATOM 819 C C . LEU A 1 104 ? -6.372 -3.597 2.166 1.00 97.19 104 LEU A C 1
ATOM 821 O O . LEU A 1 104 ? -6.082 -2.446 1.835 1.00 97.19 104 LEU A O 1
ATOM 825 N N . LEU A 1 105 ? -6.275 -4.033 3.427 1.00 97.38 105 LEU A N 1
ATOM 826 C CA . LEU A 1 105 ? -5.755 -3.198 4.512 1.00 97.38 105 LEU A CA 1
ATOM 827 C C . LEU A 1 105 ? -4.311 -2.751 4.224 1.00 97.38 105 LEU A C 1
ATOM 829 O O . LEU A 1 105 ? -4.020 -1.567 4.384 1.00 97.38 105 LEU A O 1
ATOM 833 N N . ASP A 1 106 ? -3.453 -3.633 3.694 1.00 95.88 106 ASP A N 1
ATOM 834 C CA . ASP A 1 106 ? -2.080 -3.284 3.282 1.00 95.88 106 ASP A CA 1
ATOM 835 C C . ASP A 1 106 ? -2.073 -2.179 2.209 1.00 95.88 106 ASP A C 1
ATOM 837 O O . ASP A 1 106 ? -1.304 -1.212 2.270 1.00 95.88 106 ASP A O 1
ATOM 841 N N . GLU A 1 107 ? -2.944 -2.297 1.201 1.00 95.81 107 GLU A N 1
ATOM 842 C CA . GLU A 1 107 ? -3.057 -1.299 0.135 1.00 95.81 107 GLU A CA 1
ATOM 843 C C . GLU A 1 107 ? -3.604 0.038 0.660 1.00 95.81 107 GLU A C 1
ATOM 845 O O . GLU A 1 107 ? -3.111 1.098 0.258 1.00 95.81 107 GLU A O 1
ATOM 850 N N . ILE A 1 108 ? -4.576 0.009 1.579 1.00 97.12 108 ILE A N 1
ATOM 851 C CA . ILE A 1 108 ? -5.136 1.200 2.232 1.00 97.12 108 ILE A CA 1
ATOM 852 C C . ILE A 1 108 ? -4.084 1.899 3.103 1.00 97.12 108 ILE A C 1
ATOM 854 O O . ILE A 1 108 ? -3.914 3.115 2.992 1.00 97.12 108 ILE A O 1
ATOM 858 N N . GLU A 1 109 ? -3.328 1.162 3.913 1.00 95.19 109 GLU A N 1
ATOM 859 C CA . GLU A 1 109 ? -2.215 1.703 4.700 1.00 95.19 109 GLU A CA 1
ATOM 860 C C . GLU A 1 109 ? -1.181 2.362 3.784 1.00 95.19 109 GLU A C 1
ATOM 862 O O . GLU A 1 109 ? -0.778 3.505 4.004 1.00 95.19 109 GLU A O 1
ATOM 867 N N . ALA A 1 110 ? -0.810 1.699 2.686 1.00 93.81 110 ALA A N 1
ATOM 868 C CA . ALA A 1 110 ? 0.117 2.261 1.712 1.00 93.81 110 ALA A CA 1
ATOM 869 C C . ALA A 1 110 ? -0.428 3.525 1.012 1.00 93.81 110 ALA A C 1
ATOM 871 O O . ALA A 1 110 ? 0.359 4.378 0.592 1.00 93.81 110 ALA A O 1
ATOM 872 N N . ILE A 1 111 ? -1.749 3.653 0.844 1.00 93.94 111 ILE A N 1
ATOM 873 C CA . ILE A 1 111 ? -2.404 4.879 0.359 1.00 93.94 111 ILE A CA 1
ATOM 874 C C . ILE A 1 111 ? -2.277 5.991 1.407 1.00 93.94 111 ILE A C 1
ATOM 876 O O . ILE A 1 111 ? -1.837 7.091 1.062 1.00 93.94 111 ILE A O 1
ATOM 880 N N . VAL A 1 112 ? -2.582 5.712 2.674 1.00 95.31 112 VAL A N 1
ATOM 881 C CA . VAL A 1 112 ? -2.476 6.695 3.765 1.00 95.31 112 VAL A CA 1
ATOM 882 C C . VAL A 1 112 ? -1.033 7.169 3.949 1.00 95.31 112 VAL A C 1
ATOM 884 O O . VAL A 1 112 ? -0.784 8.373 3.977 1.00 95.31 112 VAL A O 1
ATOM 887 N N . TYR A 1 113 ? -0.055 6.259 3.933 1.00 91.06 113 TYR A N 1
ATOM 888 C CA . TYR A 1 113 ? 1.369 6.603 4.015 1.00 91.06 113 TYR A CA 1
ATOM 889 C C . TYR A 1 113 ? 1.889 7.429 2.842 1.00 91.06 113 TYR A C 1
ATOM 891 O O . TYR A 1 113 ? 2.884 8.139 2.977 1.00 91.06 113 TYR A O 1
ATOM 899 N N . SER A 1 114 ? 1.216 7.378 1.691 1.00 90.75 114 SER A N 1
ATOM 900 C CA . SER A 1 114 ? 1.535 8.268 0.570 1.00 90.75 114 SER A CA 1
ATOM 901 C C . SER A 1 114 ? 1.052 9.712 0.782 1.00 90.75 114 SER A C 1
ATOM 903 O O . SER A 1 114 ? 1.293 10.563 -0.073 1.00 90.75 114 SER A O 1
ATOM 905 N N . GLY A 1 115 ? 0.375 9.996 1.903 1.00 90.38 115 GLY A N 1
ATOM 906 C CA . GLY A 1 115 ? -0.210 11.296 2.236 1.00 90.38 115 GLY A CA 1
ATOM 907 C C . GLY A 1 115 ? -1.623 11.496 1.683 1.00 90.38 115 GLY A C 1
ATOM 908 O O . GLY A 1 115 ? -2.140 12.614 1.703 1.00 90.38 115 GLY A O 1
ATOM 909 N N . THR A 1 116 ? -2.257 10.441 1.162 1.00 92.56 116 THR A N 1
ATOM 910 C CA . THR A 1 116 ? -3.631 10.525 0.655 1.00 92.56 116 THR A CA 1
ATOM 911 C C . THR A 1 116 ? -4.609 10.408 1.813 1.00 92.56 116 THR A C 1
ATOM 913 O O . THR A 1 116 ? -4.629 9.400 2.515 1.00 92.56 116 THR A O 1
ATOM 916 N N . ARG A 1 117 ? -5.469 11.416 1.973 1.00 93.88 117 ARG A N 1
ATOM 917 C CA . ARG A 1 117 ? -6.561 11.358 2.943 1.00 93.88 117 ARG A CA 1
ATOM 918 C C . ARG A 1 117 ? -7.703 10.507 2.435 1.00 93.88 117 ARG A C 1
ATOM 920 O O . ARG A 1 117 ? -8.201 10.716 1.333 1.00 93.88 117 ARG A O 1
ATOM 927 N N . ILE A 1 118 ? -8.154 9.622 3.301 1.00 95.19 118 ILE A N 1
ATOM 928 C CA . ILE A 1 118 ? -9.333 8.786 3.128 1.00 95.19 118 ILE A CA 1
ATOM 929 C C . ILE A 1 118 ? -10.197 8.854 4.388 1.00 95.19 118 ILE A C 1
ATOM 931 O O . ILE A 1 118 ? -9.702 9.118 5.483 1.00 95.19 118 ILE A O 1
ATOM 935 N N . ASN A 1 119 ? -11.493 8.605 4.248 1.00 97.25 119 ASN A N 1
ATOM 936 C CA . ASN A 1 119 ? -12.398 8.498 5.386 1.00 97.25 119 ASN A CA 1
ATOM 937 C C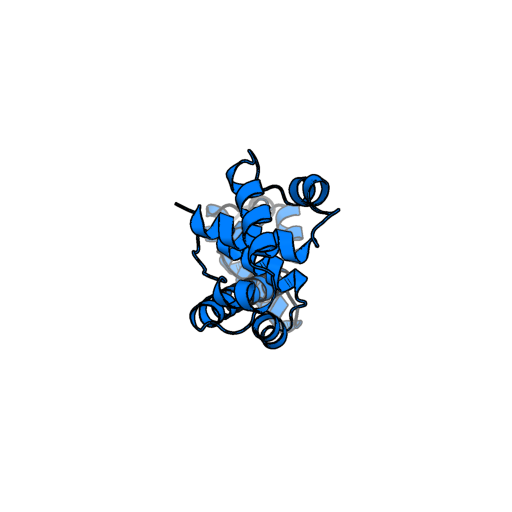 . ASN A 1 119 ? -13.109 7.150 5.312 1.00 97.25 119 ASN A C 1
ATOM 939 O O . ASN A 1 119 ? -13.825 6.896 4.348 1.00 97.25 119 ASN A O 1
ATOM 943 N N . ILE A 1 120 ? -12.910 6.314 6.330 1.00 97.69 120 ILE A N 1
ATOM 944 C CA . ILE A 1 120 ? -13.556 5.002 6.464 1.00 97.69 120 ILE A CA 1
ATOM 945 C C . ILE A 1 120 ? -14.561 4.965 7.625 1.00 97.69 120 ILE A C 1
ATOM 947 O O . ILE A 1 120 ? -15.027 3.897 7.997 1.00 97.69 120 ILE A O 1
ATOM 951 N N . ASP A 1 121 ? -14.955 6.121 8.174 1.00 97.56 121 ASP A N 1
ATOM 952 C CA . ASP A 1 121 ? -15.844 6.206 9.345 1.00 97.56 121 ASP A CA 1
ATOM 953 C C . ASP A 1 121 ? -17.204 5.557 9.103 1.00 97.56 121 ASP A C 1
ATOM 955 O O . ASP A 1 121 ? -17.833 5.066 10.034 1.00 97.56 121 ASP A O 1
ATOM 959 N N . TYR A 1 122 ? -17.679 5.593 7.854 1.00 97.12 122 TYR A N 1
ATOM 960 C CA . TYR A 1 122 ? -18.929 4.942 7.471 1.00 97.12 122 TYR A CA 1
ATOM 961 C C . TYR A 1 122 ? -18.854 3.429 7.684 1.00 97.12 122 TYR A C 1
ATOM 963 O O . TYR A 1 122 ? -19.835 2.843 8.103 1.00 97.12 122 TYR A O 1
ATOM 971 N N . PHE A 1 123 ? -17.692 2.831 7.425 1.00 97.62 123 PHE A N 1
ATOM 972 C CA . PHE A 1 123 ? -17.476 1.403 7.569 1.00 97.62 123 PHE A CA 1
ATOM 973 C C . PHE A 1 123 ? -17.260 1.025 9.034 1.00 97.62 123 PHE A C 1
ATOM 975 O O . PHE A 1 123 ? -17.899 0.102 9.521 1.00 97.62 123 PHE A O 1
ATOM 982 N N . LEU A 1 124 ? -16.433 1.787 9.762 1.00 97.06 124 LEU A N 1
ATOM 983 C CA . LEU A 1 124 ? -16.154 1.529 11.182 1.00 97.06 124 LEU A CA 1
ATOM 984 C C . LEU A 1 124 ? -17.434 1.476 12.018 1.00 97.06 124 LEU A C 1
ATOM 986 O O . LEU A 1 124 ? -17.603 0.571 12.821 1.00 97.06 124 LEU A O 1
ATOM 990 N N . LYS A 1 125 ? -18.362 2.410 11.781 1.00 94.81 125 LYS A N 1
ATOM 991 C CA . LYS A 1 125 ? -19.647 2.477 12.494 1.00 94.81 125 LYS A CA 1
ATOM 992 C C . LYS A 1 125 ? -20.574 1.294 12.223 1.00 94.81 125 LYS A C 1
ATOM 994 O O . LYS A 1 125 ? -21.492 1.071 13.005 1.00 94.81 125 LYS A O 1
ATOM 999 N N . ASP A 1 126 ? -20.368 0.590 11.114 1.00 94.06 126 ASP A N 1
ATOM 1000 C CA . ASP A 1 126 ? -21.184 -0.559 10.731 1.00 94.06 126 ASP A CA 1
ATOM 1001 C C . ASP A 1 126 ? -20.621 -1.873 11.299 1.00 94.06 126 ASP A C 1
ATOM 1003 O O . ASP A 1 126 ? -21.376 -2.834 11.453 1.00 94.06 126 ASP A O 1
ATOM 1007 N N . VAL A 1 127 ? -19.316 -1.927 11.603 1.00 93.31 127 VAL A N 1
ATOM 1008 C CA . VAL A 1 127 ? -18.612 -3.178 11.950 1.00 93.31 127 VAL A CA 1
ATOM 1009 C C . VAL A 1 127 ? -17.941 -3.181 13.326 1.00 93.31 127 VAL A C 1
ATOM 1011 O O . VAL A 1 127 ? -17.514 -4.244 13.767 1.00 93.31 127 VAL A O 1
ATOM 1014 N N . MET A 1 128 ? -17.859 -2.038 14.012 1.00 94.31 128 MET A N 1
ATOM 1015 C CA . MET A 1 128 ? -17.242 -1.904 15.336 1.00 94.31 128 MET A CA 1
ATOM 1016 C C . MET A 1 128 ? -18.138 -1.123 16.300 1.00 94.31 128 MET A C 1
ATOM 1018 O O . MET A 1 128 ? -18.812 -0.168 15.907 1.00 94.31 128 MET A O 1
ATOM 1022 N N . ASP A 1 129 ? -18.095 -1.502 17.577 1.00 94.12 129 ASP A N 1
ATOM 1023 C CA . ASP A 1 129 ? -18.743 -0.756 18.655 1.00 94.12 129 ASP A CA 1
ATOM 1024 C C . ASP A 1 129 ? -18.048 0.597 18.885 1.00 94.12 129 ASP A C 1
ATOM 1026 O O . ASP A 1 129 ? -16.827 0.721 18.776 1.00 94.12 129 ASP A O 1
ATOM 1030 N N . GLU A 1 130 ? -18.830 1.627 19.222 1.00 94.50 130 GLU A N 1
ATOM 1031 C CA . GLU A 1 130 ? -18.324 2.999 19.389 1.00 94.50 130 GLU A CA 1
ATOM 1032 C C . GLU A 1 130 ? -17.264 3.092 20.501 1.00 94.50 130 GLU A C 1
ATOM 1034 O O . GLU A 1 130 ? -16.252 3.766 20.317 1.00 94.50 130 GLU A O 1
ATOM 1039 N N . ASP A 1 131 ? -17.425 2.322 21.582 1.00 94.69 131 ASP A N 1
ATOM 1040 C CA . ASP A 1 131 ? -16.452 2.234 22.678 1.00 94.69 131 ASP A CA 1
ATOM 1041 C C . ASP A 1 131 ? -15.098 1.670 22.193 1.00 94.69 131 ASP A C 1
ATOM 1043 O O . ASP A 1 131 ? -14.048 2.239 22.488 1.00 94.69 131 ASP A O 1
ATOM 1047 N N . HIS A 1 132 ? -15.104 0.616 21.363 1.00 95.19 132 HIS A N 1
ATOM 1048 C CA . HIS A 1 132 ? -13.875 0.038 20.795 1.00 95.19 132 HIS A CA 1
ATOM 1049 C C . HIS A 1 132 ? -13.154 1.043 19.889 1.00 95.19 132 HIS A C 1
ATOM 1051 O O . HIS A 1 132 ? -11.929 1.174 19.927 1.00 95.19 132 HIS A O 1
ATOM 1057 N N . ILE A 1 133 ? -13.919 1.775 19.069 1.00 96.44 133 ILE A N 1
ATOM 1058 C CA . ILE A 1 133 ? -13.378 2.830 18.205 1.00 96.44 133 ILE A CA 1
ATOM 1059 C C . ILE A 1 133 ? -12.677 3.890 19.063 1.00 96.44 133 ILE A C 1
ATOM 1061 O O . ILE A 1 133 ? -11.551 4.278 18.748 1.00 96.44 133 ILE A O 1
ATOM 1065 N N . GLU A 1 134 ? -13.325 4.367 20.128 1.00 96.38 134 GLU A N 1
ATOM 1066 C CA . GLU A 1 134 ? -12.780 5.411 21.001 1.00 96.38 134 GLU A CA 1
ATOM 1067 C C . GLU A 1 134 ? -11.531 4.960 21.766 1.00 96.38 134 GLU A C 1
ATOM 1069 O O . GLU A 1 134 ? -10.563 5.724 21.850 1.00 96.38 134 GLU A O 1
ATOM 1074 N N . GLU A 1 135 ? -11.517 3.734 22.290 1.00 96.25 135 GLU A N 1
ATOM 1075 C CA . GLU A 1 135 ? -10.390 3.194 23.055 1.00 96.25 135 GLU A CA 1
ATOM 1076 C C . GLU A 1 135 ? -9.137 3.020 22.190 1.00 96.25 135 GLU A C 1
ATOM 1078 O O . GLU A 1 135 ? -8.082 3.583 22.506 1.00 96.25 135 GLU A O 1
ATOM 1083 N N . ILE A 1 136 ? -9.254 2.333 21.047 1.00 97.19 136 ILE A N 1
ATOM 1084 C CA . ILE A 1 136 ? -8.119 2.130 20.134 1.00 97.19 136 ILE A CA 1
ATOM 1085 C C . ILE A 1 136 ? -7.643 3.479 19.566 1.00 97.19 136 ILE A C 1
ATOM 1087 O O . ILE A 1 136 ? -6.441 3.718 19.417 1.00 97.19 136 ILE A O 1
ATOM 1091 N N . TYR A 1 137 ? -8.562 4.403 19.265 1.00 97.00 137 TYR A N 1
ATOM 1092 C CA . TYR A 1 137 ? -8.189 5.723 18.752 1.00 97.00 137 TYR A CA 1
ATOM 1093 C C . TYR A 1 137 ? -7.433 6.540 19.808 1.00 97.00 137 TYR A C 1
ATOM 1095 O O . TYR A 1 137 ? -6.456 7.225 19.490 1.00 97.00 137 TYR A O 1
ATOM 1103 N N . SER A 1 138 ? -7.859 6.454 21.070 1.00 96.25 138 SER A N 1
ATOM 1104 C CA . SER A 1 138 ? -7.188 7.107 22.197 1.00 96.25 13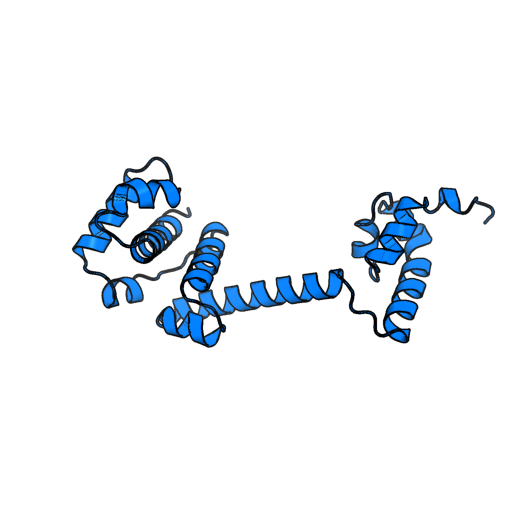8 SER A CA 1
ATOM 1105 C C . SER A 1 138 ? -5.787 6.541 22.424 1.00 96.25 138 SER A C 1
ATOM 1107 O O . SER A 1 138 ? -4.858 7.328 22.605 1.00 96.25 138 SER A O 1
ATOM 1109 N N . TYR A 1 139 ? -5.605 5.222 22.296 1.00 96.56 139 TYR A N 1
ATOM 1110 C CA . TYR A 1 139 ? -4.281 4.593 22.325 1.00 96.56 139 TYR A CA 1
ATOM 1111 C C . TYR A 1 139 ? -3.327 5.224 21.298 1.00 96.56 139 TYR A C 1
ATOM 1113 O O . TYR A 1 139 ? -2.252 5.699 21.665 1.00 96.56 139 TYR A O 1
ATOM 1121 N N . PHE A 1 140 ? -3.723 5.320 20.022 1.00 96.00 140 PHE A N 1
ATOM 1122 C CA . PHE A 1 140 ? -2.849 5.900 18.990 1.00 96.00 140 PHE A CA 1
ATOM 1123 C C . PHE A 1 140 ? -2.569 7.392 19.195 1.00 96.00 140 PHE A C 1
ATOM 1125 O O . PHE A 1 140 ? -1.497 7.872 18.834 1.00 96.00 140 PHE A O 1
ATOM 1132 N N . LYS A 1 141 ? -3.505 8.131 19.800 1.00 95.50 141 LYS A N 1
ATOM 1133 C CA . LYS A 1 141 ? -3.327 9.551 20.126 1.00 95.50 141 LYS A CA 1
ATOM 1134 C C . LYS A 1 141 ? -2.299 9.785 21.236 1.00 95.50 141 LYS A C 1
ATOM 1136 O O . LYS A 1 141 ? -1.655 10.834 21.244 1.00 95.50 141 LYS A O 1
ATOM 1141 N N . GLU A 1 142 ? -2.191 8.855 22.179 1.00 94.56 142 GLU A N 1
ATOM 1142 C CA . GLU A 1 142 ? -1.264 8.927 23.314 1.00 94.56 142 GLU A CA 1
ATOM 1143 C C . GLU A 1 142 ? 0.072 8.219 23.041 1.00 94.56 142 GLU A C 1
ATOM 1145 O O . GLU A 1 142 ? 1.073 8.532 23.686 1.00 94.56 142 GLU A O 1
ATOM 1150 N N . SER A 1 143 ? 0.103 7.304 22.069 1.00 93.81 143 SER A N 1
ATOM 1151 C CA . SER A 1 143 ? 1.301 6.567 21.672 1.00 93.81 143 SER A CA 1
ATOM 1152 C C . SER A 1 143 ? 2.363 7.460 21.018 1.00 93.81 143 SER A C 1
ATOM 1154 O O . SER A 1 143 ? 2.073 8.369 20.241 1.00 93.81 143 SER A O 1
ATOM 1156 N N . GLU A 1 144 ? 3.635 7.140 21.270 1.00 90.88 144 GLU A N 1
ATOM 1157 C CA . GLU A 1 144 ? 4.783 7.752 20.586 1.00 90.88 144 GLU A CA 1
ATOM 1158 C C . GLU A 1 144 ? 5.067 7.117 19.209 1.00 90.88 144 GLU A C 1
ATOM 1160 O O . GLU A 1 144 ? 5.919 7.603 18.460 1.00 90.88 144 GLU A O 1
ATOM 1165 N N . THR A 1 145 ? 4.385 6.020 18.865 1.00 91.25 145 THR A N 1
ATOM 1166 C CA . THR A 1 145 ? 4.601 5.271 17.622 1.00 91.25 145 THR A CA 1
ATOM 1167 C C . THR A 1 145 ? 3.305 4.707 17.049 1.00 91.25 145 THR A C 1
ATOM 1169 O O . THR A 1 145 ? 2.435 4.233 17.775 1.00 91.25 145 THR A O 1
ATOM 1172 N N . ASP A 1 146 ? 3.198 4.694 15.721 1.00 90.38 146 ASP A N 1
ATOM 1173 C CA . ASP A 1 146 ? 2.138 3.982 15.013 1.00 90.38 146 ASP A CA 1
ATOM 1174 C C . ASP A 1 146 ? 2.504 2.524 14.699 1.00 90.38 146 ASP A C 1
ATOM 1176 O O . ASP A 1 146 ? 1.831 1.907 13.888 1.00 90.38 146 ASP A O 1
ATOM 1180 N N . ASN A 1 147 ? 3.569 1.942 15.256 1.00 94.69 147 ASN A N 1
ATOM 1181 C CA . ASN A 1 147 ? 3.966 0.572 14.918 1.00 94.69 147 ASN A CA 1
ATOM 1182 C C . ASN A 1 147 ? 2.847 -0.448 15.233 1.00 94.69 147 ASN A C 1
ATOM 1184 O O . ASN A 1 147 ? 2.373 -0.528 16.364 1.00 94.69 147 ASN A O 1
ATOM 1188 N N . LEU A 1 148 ? 2.447 -1.236 14.226 1.00 93.94 148 LEU A N 1
ATOM 1189 C CA . LEU A 1 148 ? 1.351 -2.199 14.353 1.00 93.94 148 LEU A CA 1
ATOM 1190 C C . LEU A 1 148 ? 1.664 -3.341 15.329 1.00 93.94 148 LEU A C 1
ATOM 1192 O O . LEU A 1 148 ? 0.792 -3.713 16.097 1.00 93.94 148 LEU A O 1
ATOM 1196 N N . GLU A 1 149 ? 2.885 -3.878 15.319 1.00 94.94 149 GLU A N 1
ATOM 1197 C CA . GLU A 1 149 ? 3.287 -4.979 16.208 1.00 94.94 149 GLU A CA 1
ATOM 1198 C C . GLU A 1 149 ? 3.188 -4.546 17.676 1.00 94.94 149 GLU A C 1
ATOM 1200 O O . GLU A 1 149 ? 2.591 -5.243 18.486 1.00 94.94 149 GLU A O 1
ATOM 1205 N N . ILE A 1 150 ? 3.649 -3.329 17.985 1.00 95.50 150 ILE A N 1
ATOM 1206 C CA . ILE A 1 150 ? 3.529 -2.741 19.329 1.00 95.50 150 ILE A CA 1
ATOM 1207 C C . ILE A 1 150 ? 2.057 -2.526 19.705 1.00 95.50 150 ILE A C 1
ATOM 1209 O O . ILE A 1 150 ? 1.657 -2.836 20.823 1.00 95.50 150 ILE A O 1
ATOM 1213 N N . ALA A 1 151 ? 1.239 -2.021 18.778 1.00 95.50 151 ALA A N 1
ATOM 1214 C CA . ALA A 1 151 ? -0.188 -1.840 19.028 1.00 95.50 151 ALA A CA 1
ATOM 1215 C C . ALA A 1 151 ? -0.895 -3.175 19.304 1.00 95.50 151 ALA A C 1
ATOM 1217 O O . ALA A 1 151 ? -1.711 -3.249 20.214 1.00 95.50 151 ALA A O 1
ATOM 1218 N N . VAL A 1 152 ? -0.560 -4.233 18.563 1.00 94.88 152 VAL A N 1
ATOM 1219 C CA . VAL A 1 152 ? -1.100 -5.583 18.775 1.00 94.88 152 VAL A CA 1
ATOM 1220 C C . VAL A 1 152 ? -0.614 -6.186 20.092 1.00 94.88 152 VAL A C 1
ATOM 1222 O O . VAL A 1 152 ? -1.401 -6.833 20.772 1.00 94.88 152 VAL A O 1
ATOM 1225 N N . ASP A 1 153 ? 0.629 -5.954 20.506 1.00 94.25 153 ASP A N 1
ATOM 1226 C CA . ASP A 1 153 ? 1.120 -6.441 21.801 1.00 94.25 153 ASP A CA 1
ATOM 1227 C C . ASP A 1 153 ? 0.406 -5.770 22.992 1.00 94.25 153 ASP A C 1
ATOM 1229 O O . ASP A 1 153 ? 0.125 -6.428 23.995 1.00 94.25 153 ASP A O 1
ATOM 1233 N N . GLU A 1 154 ? 0.086 -4.477 22.880 1.00 92.81 154 GLU A N 1
ATOM 1234 C CA . GLU A 1 154 ? -0.584 -3.704 23.937 1.00 92.81 154 GLU A CA 1
ATOM 1235 C C . GLU A 1 154 ? -2.113 -3.906 23.949 1.00 92.81 154 GLU A C 1
ATOM 1237 O O . GLU A 1 154 ? -2.721 -3.937 25.018 1.00 92.81 154 GLU A O 1
ATOM 1242 N N . LEU A 1 155 ? -2.741 -4.052 22.776 1.00 92.81 155 LEU A N 1
ATOM 1243 C CA . LEU A 1 155 ? -4.204 -4.087 22.608 1.00 92.81 155 LEU A CA 1
ATOM 1244 C C . LEU A 1 155 ? -4.762 -5.471 22.244 1.00 92.81 155 LEU A C 1
ATOM 1246 O O . LEU A 1 155 ? -5.957 -5.715 22.401 1.00 92.81 155 LEU A O 1
ATOM 1250 N N . GLY A 1 156 ? -3.929 -6.392 21.759 1.00 78.75 156 GLY A N 1
ATOM 1251 C CA . GLY A 1 156 ? -4.346 -7.663 21.149 1.00 78.75 156 GLY A CA 1
ATOM 1252 C C . GLY A 1 156 ? -5.004 -8.670 22.097 1.00 78.75 156 GLY A C 1
ATOM 1253 O O . GLY A 1 156 ? -5.446 -9.731 21.656 1.00 78.75 156 GLY A O 1
ATOM 1254 N N . GLY A 1 157 ? -5.063 -8.368 23.397 1.00 83.38 157 GLY A N 1
ATOM 1255 C CA . GLY A 1 157 ? -5.854 -9.123 24.371 1.00 83.38 157 GLY A CA 1
ATOM 1256 C C . GLY A 1 157 ? -7.354 -8.817 24.306 1.00 83.38 157 GLY A C 1
ATOM 1257 O O . GLY A 1 157 ? -8.158 -9.716 24.554 1.00 83.38 157 GLY A O 1
ATOM 1258 N N . ASP A 1 158 ? -7.706 -7.584 23.937 1.00 88.12 158 ASP A N 1
ATOM 1259 C CA . ASP A 1 158 ? -9.079 -7.065 23.941 1.00 88.12 158 ASP A CA 1
ATOM 1260 C C . ASP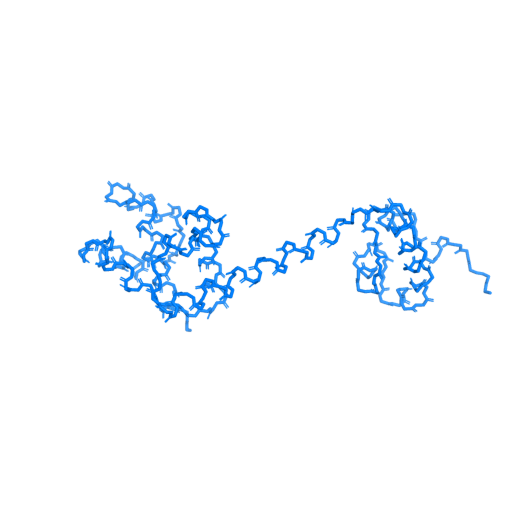 A 1 158 ? -9.610 -6.803 22.520 1.00 88.12 158 ASP A C 1
ATOM 1262 O O . ASP A 1 158 ? -10.822 -6.803 22.306 1.00 88.12 158 ASP A O 1
ATOM 1266 N N . TYR A 1 159 ? -8.712 -6.659 21.537 1.00 94.25 159 TYR A N 1
ATOM 1267 C CA . TYR A 1 159 ? -9.035 -6.277 20.161 1.00 94.25 159 TYR A CA 1
ATOM 1268 C C . TYR A 1 159 ? -8.351 -7.167 19.127 1.00 94.25 159 TYR A C 1
ATOM 1270 O O . TYR A 1 159 ? -7.227 -7.635 19.316 1.00 94.25 159 TYR A O 1
ATOM 1278 N N . THR A 1 160 ? -9.007 -7.378 17.989 1.00 94.62 160 THR A N 1
ATOM 1279 C CA . THR A 1 160 ? -8.394 -8.082 16.860 1.00 94.62 160 THR A CA 1
ATOM 1280 C C . THR A 1 160 ? -7.396 -7.193 16.117 1.00 94.62 160 THR A C 1
ATOM 1282 O O . THR A 1 160 ? -7.508 -5.966 16.099 1.00 94.62 160 THR A O 1
ATOM 1285 N N . GLU A 1 161 ? -6.426 -7.812 15.437 1.00 95.06 161 GLU A N 1
ATOM 1286 C CA . GLU A 1 161 ? -5.478 -7.080 14.586 1.00 95.06 161 GLU A CA 1
ATOM 1287 C C . GLU A 1 161 ? -6.205 -6.241 13.521 1.00 95.06 161 GLU A C 1
ATOM 1289 O O . GLU A 1 161 ? -5.819 -5.103 13.269 1.00 95.06 161 GLU A O 1
ATOM 1294 N N . GLU A 1 162 ? -7.284 -6.758 12.928 1.00 95.25 162 GLU A N 1
ATOM 1295 C CA . GLU A 1 162 ? -8.063 -6.038 11.913 1.00 95.25 162 GLU A CA 1
ATOM 1296 C C . GLU A 1 162 ? -8.714 -4.769 12.478 1.00 95.25 162 GLU A C 1
ATOM 1298 O O . GLU A 1 162 ? -8.616 -3.709 11.857 1.00 95.25 162 GLU A O 1
ATOM 1303 N N . GLU A 1 163 ? -9.306 -4.837 13.674 1.00 95.94 163 GLU A N 1
ATOM 1304 C CA . GLU A 1 163 ? -9.859 -3.669 14.374 1.00 95.94 163 GLU A CA 1
ATOM 1305 C C . GLU A 1 163 ? -8.774 -2.625 14.664 1.00 95.94 163 GLU A C 1
ATOM 1307 O O . GLU A 1 163 ? -8.944 -1.440 14.360 1.00 95.94 163 GLU A O 1
ATOM 1312 N N . ILE A 1 164 ? -7.619 -3.065 15.176 1.00 97.38 164 ILE A N 1
ATOM 1313 C CA . ILE A 1 164 ? -6.478 -2.186 15.459 1.00 97.38 164 ILE A CA 1
ATOM 1314 C C . ILE A 1 164 ? -6.013 -1.489 14.175 1.00 97.38 164 ILE A C 1
ATOM 1316 O O . ILE A 1 164 ? -5.838 -0.267 14.156 1.00 97.38 164 ILE A O 1
ATOM 1320 N N . ARG A 1 165 ? -5.859 -2.236 13.075 1.00 97.94 165 ARG A N 1
ATOM 1321 C CA . ARG A 1 165 ? -5.450 -1.698 11.768 1.00 97.94 165 ARG A CA 1
ATOM 1322 C C . ARG A 1 165 ? -6.454 -0.698 11.210 1.00 97.94 165 ARG A C 1
ATOM 1324 O O . ARG A 1 165 ? -6.054 0.357 10.722 1.00 97.94 165 ARG A O 1
ATOM 1331 N N . LEU A 1 166 ? -7.748 -0.987 11.299 1.00 97.88 166 LEU A N 1
ATOM 1332 C CA . LEU A 1 166 ? -8.814 -0.103 10.829 1.00 97.88 166 LEU A CA 1
ATOM 1333 C C . LEU A 1 166 ? -8.792 1.256 11.545 1.00 97.88 166 LEU A C 1
ATOM 1335 O O . LEU A 1 166 ? -8.825 2.309 10.899 1.00 97.88 166 LEU A O 1
ATOM 1339 N N . ILE A 1 167 ? -8.659 1.260 12.872 1.00 97.88 167 ILE A N 1
ATOM 1340 C CA . ILE A 1 167 ? -8.579 2.509 13.641 1.00 97.88 167 ILE A CA 1
ATOM 1341 C C . ILE A 1 167 ? -7.260 3.237 13.404 1.00 97.88 167 ILE A C 1
ATOM 1343 O O . ILE A 1 167 ? -7.242 4.461 13.257 1.00 97.88 167 ILE A O 1
ATOM 1347 N N . ARG A 1 168 ? -6.160 2.499 13.272 1.00 97.50 168 ARG A N 1
ATOM 1348 C CA . ARG A 1 168 ? -4.859 3.051 12.898 1.00 97.50 168 ARG A CA 1
ATOM 1349 C C . ARG A 1 168 ? -4.892 3.758 11.543 1.00 97.50 168 ARG A C 1
ATOM 1351 O O . ARG A 1 168 ? -4.372 4.864 11.420 1.00 97.50 168 ARG A O 1
ATOM 1358 N N . ILE A 1 169 ? -5.537 3.162 10.536 1.00 97.38 169 ILE A N 1
ATOM 1359 C CA . ILE A 1 169 ? -5.756 3.768 9.213 1.00 97.38 169 ILE A CA 1
ATOM 1360 C C . ILE A 1 169 ? -6.508 5.093 9.353 1.00 97.38 169 ILE A C 1
ATOM 1362 O O . ILE A 1 169 ? -6.085 6.103 8.784 1.00 97.38 169 ILE A O 1
ATOM 1366 N N . LYS A 1 170 ? -7.605 5.104 10.123 1.00 96.81 170 LYS A N 1
ATOM 1367 C CA . LYS A 1 170 ? -8.365 6.326 10.415 1.00 96.81 170 LYS A CA 1
ATOM 1368 C C . LYS A 1 170 ? -7.471 7.386 11.060 1.00 96.81 170 LYS A C 1
ATOM 1370 O O . LYS A 1 170 ? -7.403 8.505 10.555 1.00 96.81 170 LYS A O 1
ATOM 1375 N N . PHE A 1 171 ? -6.760 7.026 12.126 1.00 96.50 171 PHE A N 1
ATOM 1376 C CA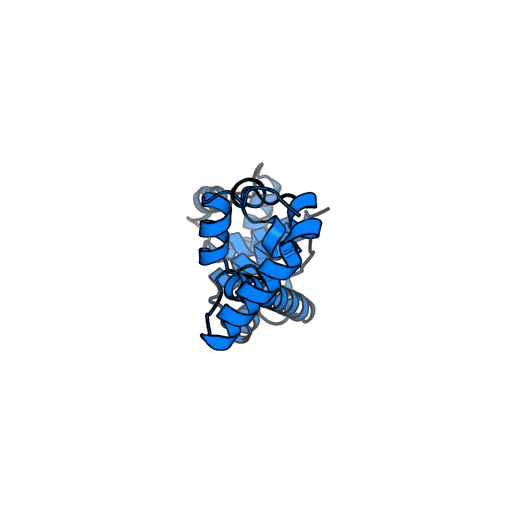 . PHE A 1 171 ? -5.878 7.926 12.866 1.00 96.50 171 PHE A CA 1
ATOM 1377 C C . PHE A 1 171 ? -4.801 8.544 11.966 1.00 96.50 171 PHE A C 1
ATOM 1379 O O . PHE A 1 171 ? -4.685 9.766 11.882 1.00 96.50 171 PHE A O 1
ATOM 1386 N N . LEU A 1 172 ? -4.058 7.720 11.223 1.00 94.94 172 LEU A N 1
ATOM 1387 C CA . LEU A 1 172 ? -2.991 8.190 10.336 1.00 94.94 172 LEU A CA 1
ATOM 1388 C C . LEU A 1 172 ? -3.524 9.066 9.195 1.00 94.94 172 LEU A C 1
ATOM 1390 O O . LEU A 1 172 ? -2.894 10.060 8.838 1.00 94.94 172 LEU A O 1
ATOM 1394 N N . SER A 1 173 ? -4.696 8.742 8.646 1.00 95.06 173 SER A N 1
ATOM 1395 C CA . SER A 1 173 ? -5.338 9.550 7.604 1.00 95.06 173 SER A CA 1
ATOM 1396 C C . SER A 1 173 ? -5.736 10.944 8.111 1.00 95.06 173 SER A C 1
ATOM 1398 O O . SER A 1 173 ? -5.601 11.935 7.388 1.00 95.06 173 SER A O 1
ATOM 1400 N N . GLU A 1 174 ? -6.185 11.049 9.366 1.00 94.06 174 GLU A N 1
ATOM 1401 C CA . GLU A 1 174 ? -6.510 12.330 10.004 1.00 94.06 174 GLU A CA 1
ATOM 1402 C C . GLU A 1 174 ? -5.264 13.136 10.390 1.00 94.06 174 GLU A C 1
ATOM 1404 O O . GLU A 1 174 ? -5.274 14.367 10.289 1.00 94.06 174 GLU A O 1
ATOM 1409 N N . MET A 1 175 ? -4.189 12.453 10.800 1.00 86.88 175 MET A N 1
ATOM 1410 C CA . MET A 1 175 ? -2.929 13.069 11.229 1.00 86.88 175 MET A CA 1
ATOM 1411 C C . MET A 1 175 ? -1.975 13.412 10.080 1.00 86.88 175 MET A C 1
ATOM 1413 O O . MET A 1 175 ? -1.042 14.180 10.297 1.00 86.88 175 MET A O 1
ATOM 1417 N N . ALA A 1 176 ? -2.194 12.897 8.864 1.00 72.88 176 ALA A N 1
ATOM 1418 C CA . ALA A 1 176 ? -1.442 13.275 7.668 1.00 72.88 176 ALA A CA 1
ATOM 1419 C C . ALA A 1 176 ? -1.689 14.762 7.314 1.00 72.88 176 ALA A C 1
ATOM 1421 O O . ALA A 1 176 ? -2.570 15.107 6.511 1.00 72.88 176 ALA A O 1
ATOM 1422 N N . ASN A 1 177 ? -0.940 15.649 7.979 1.00 53.56 177 ASN A N 1
ATOM 1423 C CA . ASN A 1 177 ? -0.911 17.111 7.862 1.00 53.56 177 ASN A CA 1
ATOM 1424 C C . ASN A 1 177 ? 0.481 17.641 8.232 1.00 53.56 177 ASN A C 1
ATOM 1426 O O . ASN A 1 177 ? 0.849 17.551 9.423 1.00 53.56 177 ASN A O 1
#

Sequence (177 aa):
MNVPPFVIFQDPSLEAMATIYPITPDELQNIPGVGAGKAKRYGNEFIALIKKHVEENEIERPEDLRVRTVANKSKVKVSIIQRIDRKVALEEIALTNGLEFTELLDEIEAIVYSGTRINIDYFLKDVMDEDHIEEIYSYFKESETDNLEIAVDELGGDYTEEEIRLIRIKFLSEMAN

Solvent-accessible surface area (backbone atoms only — not comparable to full-atom values): 10262 Å² total; per-residue (Å²): 138,94,70,65,68,64,77,75,52,43,68,74,33,52,54,46,43,75,68,47,56,37,62,45,73,67,54,39,39,72,36,67,93,29,50,67,71,49,30,74,75,56,32,65,64,52,22,53,51,41,41,50,52,34,66,78,66,69,55,85,43,64,57,56,55,49,52,52,52,52,55,49,51,55,51,50,51,54,53,49,52,60,36,39,78,68,68,52,52,65,68,58,52,14,58,75,71,75,39,54,66,69,56,39,50,52,52,50,46,55,40,34,74,71,62,45,73,65,69,58,63,78,50,47,68,75,76,47,59,69,66,60,55,51,52,57,43,50,50,59,72,72,44,97,61,88,55,62,70,62,49,40,72,77,42,46,90,85,43,54,67,66,58,53,49,54,42,48,47,49,52,50,20,73,60,62,12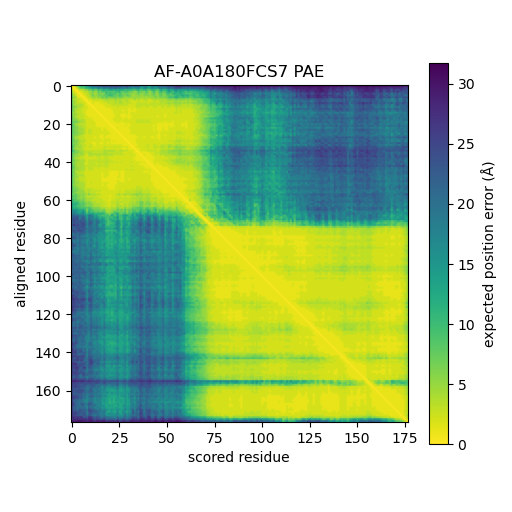1